Protein 3GQV (pdb70)

Nearest PDB structures (foldseek):
  3gqv-assembly1_A  TM=1.003E+00  e=2.529E-81  Aspergillus terreus
  3b70-assembly1_A  TM=1.002E+00  e=1.131E-78  Aspergillus terreus
  3b6z-assembly1_A  TM=9.898E-01  e=1.774E-73  Aspergillus terreus
  5dp2-assembly1_A  TM=7.620E-01  e=4.522E-22  Lyngbya majuscula
  2vn8-assembly2_B  TM=7.395E-01  e=2.311E-21  Homo sapiens

Sequence (352 aa):
QPFIPPPQQTALTVNDHDEVTVWNAAPCPMLPRDQVYVRVEAVAINPSSDTSATPWAFLGTDYAGTVVAVGSDVTHIQVGDRVYGAQNEMCPRTPDQGAFSQYTVTRGRVWAKIPKGLSFEQAAALPAGISTAGLAMKKLLGLPLPSPSADQPPTHSKPVYVLVYGGSTATATVTMQMLRLSGYIIPIATCSPHNFDLAKSRGAEEEVFDYRAPNLAQTIRTYTKNNNLRYALDCITNVESTTFCFAAIGRAGGHYVSLNPFPETRKMVTTDWTLGPTIFGEGSTWPAPYGRPGSEEERQQFGEDLWRIAGQLVEDGRLVHHPLRVVQGGFDHIKQGMELVRKGELSGEKLVVRLEGP

Organism: Aspergillus terreus (NCBI:txid33178)

Secondary structure (DSSP, 8-state):
------S-EEEEEE-TTS-EEEEEEEPPPP--TTSEEEEEEEEE--GGGG---TTSPP-SEEEEEEEEE-TT--S--TT-EEEEE--TT-TT-TT--SSBSEEE--TT-EEEPPTT--HHHHHTSHHHHHHHHHHHHHHT-PPPPSS-SSPPP-SS--EEEEESTTSHHHHHHHHHHHHTT-EEEEEE-GGGHHHHHHTT-SEEEETTSTTHHHHHHHHTTT---EEEESS-SHHHHHHHHHHS-TT-EEEEESS------S-EEEEE--GGGGGTS-BS-STTT-B---HHHHHHHHHHHHHHHHHHHTTSS-PPPEEEEEE-HHHHHHHHHHHHTT--SS-EEEEEEP--

Structure (mmCIF, N/CA/C/O backbone):
data_3GQV
#
_entry.id   3GQV
#
_cell.length_a   42.542
_cell.length_b   44.495
_cell.length_c   93.001
_cell.angle_alpha   90.00
_cell.angle_beta   101.96
_cell.angle_gamma   90.00
#
_symmetry.space_group_name_H-M   'P 1 21 1'
#
loop_
_entity.id
_entity.type
_entity.pdbx_description
1 polymer 'Enoyl reductase'
2 non-polymer 'NADP NICOTINAMIDE-ADENINE-DINUCLEOTIDE PHOSPHATE'
3 non-polymer GLYCEROL
4 water water
#
loop_
_atom_site.group_PDB
_atom_site.id
_atom_site.type_symbol
_atom_site.label_atom_id
_atom_site.label_alt_id
_atom_site.label_comp_id
_atom_site.label_asym_id
_atom_site.label_entity_id
_atom_site.label_seq_id
_atom_site.pdbx_PDB_ins_code
_atom_site.Cartn_x
_atom_site.Cartn_y
_atom_site.Cartn_z
_atom_site.occupancy
_atom_site.B_iso_or_equiv
_atom_site.auth_seq_id
_atom_site.auth_comp_id
_atom_site.auth_asym_id
_atom_site.auth_atom_id
_atom_site.pdbx_PDB_model_num
ATOM 1 N N . GLN A 1 4 ? 42.754 -40.523 37.710 1.00 38.64 4 GLN A N 1
ATOM 2 C CA . GLN A 1 4 ? 42.152 -40.443 39.082 1.00 38.02 4 GLN A CA 1
ATOM 3 C C . GLN A 1 4 ? 43.175 -40.297 40.234 1.00 36.74 4 GLN A C 1
ATOM 4 O O . GLN A 1 4 ? 42.801 -39.820 41.311 1.00 37.15 4 GLN A O 1
ATOM 10 N N . PRO A 1 5 ? 44.447 -40.739 40.048 1.00 34.88 5 PRO A N 1
ATOM 11 C CA . PRO A 1 5 ? 45.443 -40.346 41.056 1.00 33.54 5 PRO A CA 1
ATOM 12 C C . PRO A 1 5 ? 45.483 -38.828 41.269 1.00 32.34 5 PRO A C 1
ATOM 13 O O . PRO A 1 5 ? 45.361 -38.069 40.315 1.00 32.27 5 PRO A O 1
ATOM 17 N N . PHE A 1 6 ? 45.617 -38.392 42.520 1.00 31.20 6 PHE A N 1
ATOM 18 C CA . PHE A 1 6 ? 45.720 -36.968 42.821 1.00 29.97 6 PHE A CA 1
ATOM 19 C C . PHE A 1 6 ? 47.166 -36.456 42.842 1.00 29.64 6 PHE A C 1
ATOM 20 O O . PHE A 1 6 ? 48.039 -37.056 43.452 1.00 29.87 6 PHE A O 1
ATOM 28 N N . ILE A 1 7 ? 47.399 -35.332 42.175 1.00 29.05 7 ILE A N 1
ATOM 29 C CA . ILE A 1 7 ? 48.701 -34.696 42.132 1.00 29.31 7 ILE A CA 1
ATOM 30 C C . ILE A 1 7 ? 48.498 -33.301 42.699 1.00 29.06 7 ILE A C 1
ATOM 31 O O . ILE A 1 7 ? 47.755 -32.515 42.104 1.00 29.39 7 ILE A O 1
ATOM 36 N N . PRO A 1 8 ? 49.138 -32.990 43.851 1.00 29.41 8 PRO A N 1
ATOM 37 C CA . PRO A 1 8 ? 48.989 -31.659 44.449 1.00 29.50 8 PRO A CA 1
ATOM 38 C C . PRO A 1 8 ? 49.515 -30.579 43.509 1.00 29.99 8 PRO A C 1
ATOM 39 O O . PRO A 1 8 ? 50.433 -30.852 42.702 1.00 30.19 8 PRO A O 1
ATOM 43 N N . PRO A 1 9 ? 48.955 -29.359 43.595 1.00 30.11 9 PRO A N 1
ATOM 44 C CA . PRO A 1 9 ? 49.485 -28.217 42.845 1.00 29.88 9 PRO A CA 1
ATOM 45 C C . PRO A 1 9 ? 50.985 -28.021 43.117 1.00 29.78 9 PRO A C 1
ATOM 46 O O . PRO A 1 9 ? 51.476 -28.404 44.184 1.00 29.79 9 PRO A O 1
ATOM 50 N N . PRO A 1 10 ? 51.725 -27.439 42.154 1.00 29.36 10 PRO A N 1
ATOM 51 C CA . PRO A 1 10 ? 53.174 -27.234 42.322 1.00 29.10 10 PRO A CA 1
ATOM 52 C C . PRO A 1 10 ? 53.575 -26.262 43.432 1.00 28.23 10 PRO A C 1
ATOM 53 O O . PRO A 1 10 ? 54.655 -26.394 44.001 1.00 28.06 10 PRO A O 1
ATOM 57 N N . GLN A 1 11 ? 52.721 -25.280 43.698 1.00 27.76 11 GLN A N 1
ATOM 58 C CA . GLN A 1 11 ? 52.946 -24.309 44.774 1.00 27.69 11 GLN A CA 1
ATOM 59 C C . GLN A 1 11 ? 51.618 -23.666 45.145 1.00 25.64 11 GLN A C 1
ATOM 60 O O . GLN A 1 11 ? 50.603 -23.888 44.479 1.00 25.00 11 GLN A O 1
ATOM 66 N N . GLN A 1 12 ? 51.639 -22.865 46.212 1.00 24.42 12 GLN A N 1
ATOM 67 C CA . GLN A 1 12 ? 50.433 -22.209 46.705 1.00 22.62 12 GLN A CA 1
ATOM 68 C C . GLN A 1 12 ? 50.780 -20.966 47.500 1.00 22.32 12 GLN A C 1
ATOM 69 O O . GLN A 1 12 ? 51.965 -20.674 47.704 1.00 22.61 12 GLN A O 1
ATOM 75 N N . THR A 1 13 ? 49.740 -20.271 47.977 1.00 21.06 13 THR A N 1
ATOM 76 C CA . THR A 1 13 ? 49.927 -19.157 48.905 1.00 20.83 13 THR A CA 1
ATOM 77 C C . THR A 1 13 ? 49.688 -19.687 50.307 1.00 19.97 13 THR A C 1
ATOM 78 O O . THR A 1 13 ? 48.784 -20.497 50.533 1.00 19.06 13 THR A O 1
ATOM 82 N N . ALA A 1 14 ? 50.529 -19.245 51.220 1.00 19.68 14 ALA A N 1
ATOM 83 C CA . ALA A 1 14 ? 50.375 -19.582 52.639 1.00 19.93 14 ALA A CA 1
ATOM 84 C C . ALA A 1 14 ? 50.917 -18.432 53.469 1.00 20.37 14 ALA A C 1
ATOM 85 O O . ALA A 1 14 ? 51.610 -17.553 52.953 1.00 20.64 14 ALA A O 1
ATOM 87 N N . LEU A 1 15 ? 50.551 -18.400 54.748 1.00 20.51 15 LEU A N 1
ATOM 88 C CA . LEU A 1 15 ? 51.063 -17.375 55.655 1.00 21.11 15 LEU A CA 1
ATOM 89 C C . LEU A 1 15 ? 52.132 -18.009 56.533 1.00 22.14 15 LEU A C 1
ATOM 90 O O . LEU A 1 15 ? 51.948 -19.129 57.012 1.00 22.23 15 LEU A O 1
ATOM 95 N N . THR A 1 16 ? 53.252 -17.303 56.723 1.00 22.85 16 THR A N 1
ATOM 96 C CA . THR A 1 16 ? 54.381 -17.826 57.482 1.00 24.34 16 THR A CA 1
ATOM 97 C C . THR A 1 16 ? 55.094 -16.681 58.211 1.00 25.11 16 THR A C 1
ATOM 98 O O . THR A 1 16 ? 54.596 -15.558 58.260 1.00 25.49 16 THR A O 1
ATOM 102 N N . VAL A 1 17 ? 56.245 -16.979 58.794 1.00 26.52 17 VAL A N 1
ATOM 103 C CA . VAL A 1 17 ? 57.133 -15.958 59.316 1.00 28.25 17 VAL A CA 1
ATOM 104 C C . VAL A 1 17 ? 58.452 -16.038 58.537 1.00 29.89 17 VAL A C 1
ATOM 105 O O . VAL A 1 17 ? 58.943 -17.133 58.250 1.00 29.69 17 VAL A O 1
ATOM 109 N N . ASN A 1 18 ? 59.000 -14.888 58.160 1.00 31.77 18 ASN A N 1
ATOM 110 C CA . ASN A 1 18 ? 60.264 -14.891 57.430 1.00 34.03 18 ASN A CA 1
ATOM 111 C C . ASN A 1 18 ? 61.475 -14.985 58.356 1.00 36.04 18 ASN A C 1
ATOM 112 O O . ASN A 1 18 ? 61.363 -15.381 59.523 1.00 35.78 18 ASN A O 1
ATOM 117 N N . ASP A 1 19 ? 62.639 -14.630 57.824 1.00 38.46 19 ASP A N 1
ATOM 118 C CA . ASP A 1 19 ? 63.882 -14.731 58.569 1.00 41.14 19 ASP A CA 1
ATOM 119 C C . ASP A 1 19 ? 64.099 -13.578 59.553 1.00 42.35 19 ASP A C 1
ATOM 120 O O . ASP A 1 19 ? 64.980 -13.652 60.409 1.00 43.12 19 ASP A O 1
ATOM 125 N N . HIS A 1 20 ? 63.289 -12.525 59.437 1.00 43.44 20 HIS A N 1
ATOM 126 C CA . HIS A 1 20 ? 63.420 -11.346 60.303 1.00 44.32 20 HIS A CA 1
ATOM 127 C C . HIS A 1 20 ? 62.159 -11.130 61.139 1.00 44.21 20 HIS A C 1
ATOM 128 O O . HIS A 1 20 ? 61.735 -9.989 61.372 1.00 44.14 20 HIS A O 1
ATOM 135 N N . ASP A 1 21 ? 61.570 -12.249 61.570 1.00 43.73 21 ASP A N 1
ATOM 136 C CA . ASP A 1 21 ? 60.407 -12.285 62.468 1.00 43.00 21 ASP A CA 1
ATOM 137 C C . ASP A 1 21 ? 59.173 -11.490 62.007 1.00 41.50 21 ASP A C 1
ATOM 138 O O . ASP A 1 21 ? 58.432 -10.962 62.839 1.00 42.19 21 ASP A O 1
ATOM 143 N N . GLU A 1 22 ? 58.958 -11.397 60.696 1.00 38.79 22 GLU A N 1
ATOM 144 C CA . GLU A 1 22 ? 57.786 -10.710 60.167 1.00 36.47 22 GLU A CA 1
ATOM 145 C C . GLU A 1 22 ? 56.804 -11.704 59.580 1.00 34.10 22 GLU A C 1
ATOM 146 O O . GLU A 1 22 ? 57.196 -12.618 58.850 1.00 32.64 22 GLU A O 1
ATOM 152 N N . VAL A 1 23 ? 55.524 -11.508 59.890 1.00 31.59 23 VAL A N 1
ATOM 153 C CA . VAL A 1 23 ? 54.454 -12.302 59.291 1.00 29.90 23 VAL A CA 1
ATOM 154 C C . VAL A 1 23 ? 54.351 -11.984 57.801 1.00 28.94 23 VAL A C 1
ATOM 155 O O . VAL A 1 23 ? 54.255 -10.814 57.411 1.00 28.46 23 VAL A O 1
ATOM 159 N N . THR A 1 24 ? 54.374 -13.042 56.994 1.00 27.99 24 THR A N 1
ATOM 160 C CA . THR A 1 24 ? 54.607 -12.949 55.549 1.00 27.93 24 THR A CA 1
ATOM 161 C C . THR A 1 24 ? 53.625 -13.781 54.727 1.00 27.30 24 THR A C 1
ATOM 162 O O . THR A 1 24 ? 53.440 -14.975 54.999 1.00 26.39 24 THR A O 1
ATOM 166 N N . VAL A 1 25 ? 53.014 -13.137 53.724 1.00 26.11 25 VAL A N 1
ATOM 167 C CA . VAL A 1 25 ? 52.275 -13.843 52.684 1.00 26.18 25 VAL A CA 1
ATOM 168 C C . VAL A 1 25 ? 53.305 -14.414 51.695 1.00 25.84 25 VAL A C 1
ATOM 169 O O . VAL A 1 25 ? 54.077 -13.664 51.087 1.00 25.77 25 VAL A O 1
ATOM 173 N N . TRP A 1 26 ? 53.344 -15.738 51.580 1.00 25.69 26 TRP A N 1
ATOM 174 C CA . TRP A 1 26 ? 54.304 -16.418 50.709 1.00 25.64 26 TRP A CA 1
ATOM 175 C C . TRP A 1 26 ? 53.545 -17.029 49.518 1.00 25.61 26 TRP A C 1
ATOM 176 O O . TRP A 1 26 ? 52.704 -17.907 49.685 1.00 24.88 26 TRP A O 1
ATOM 187 N N . ASN A 1 27 ? 53.822 -16.532 48.316 1.00 25.67 27 ASN A N 1
ATOM 188 C CA . ASN A 1 27 ? 53.046 -16.944 47.141 1.00 25.95 27 ASN A CA 1
ATOM 189 C C . ASN A 1 27 ? 53.667 -18.098 46.348 1.00 25.91 27 ASN A C 1
ATOM 190 O O . ASN A 1 27 ? 53.151 -18.499 45.297 1.00 26.67 27 ASN A O 1
ATOM 195 N N . ALA A 1 28 ? 54.776 -18.618 46.853 1.00 25.29 28 ALA A N 1
ATOM 196 C CA . ALA A 1 28 ? 55.442 -19.756 46.237 1.00 25.01 28 ALA A CA 1
ATOM 197 C C . ALA A 1 28 ? 55.703 -20.850 47.276 1.00 24.62 28 ALA A C 1
ATOM 198 O O . ALA A 1 28 ? 56.708 -21.545 47.223 1.00 24.53 28 ALA A O 1
ATOM 200 N N . ALA A 1 29 ? 54.781 -20.974 48.229 1.00 24.12 29 ALA A N 1
ATOM 201 C CA . ALA A 1 29 ? 54.850 -21.993 49.279 1.00 23.95 29 ALA A CA 1
ATOM 202 C C . ALA A 1 29 ? 54.607 -23.408 48.730 1.00 23.88 29 ALA A C 1
ATOM 203 O O . ALA A 1 29 ? 53.914 -23.571 47.720 1.00 22.97 29 ALA A O 1
ATOM 205 N N . PRO A 1 30 ? 55.164 -24.445 49.398 1.00 24.32 30 PRO A N 1
ATOM 206 C CA . PRO A 1 30 ? 54.944 -25.826 48.941 1.00 24.83 30 PRO A CA 1
ATOM 207 C C . PRO A 1 30 ? 53.528 -26.333 49.267 1.00 25.37 30 PRO A C 1
ATOM 208 O O . PRO A 1 30 ? 52.861 -25.777 50.155 1.00 25.39 30 PRO A O 1
ATOM 212 N N . CYS A 1 31 ? 53.074 -27.348 48.536 1.00 25.46 31 CYS A N 1
ATOM 213 C CA . CYS A 1 31 ? 51.837 -28.078 48.879 1.00 25.42 31 CYS A CA 1
ATOM 214 C C . CYS A 1 31 ? 52.200 -29.412 49.535 1.00 25.76 31 CYS A C 1
ATOM 215 O O . CYS A 1 31 ? 53.104 -30.111 49.061 1.00 24.61 31 CYS A O 1
ATOM 218 N N . PRO A 1 32 ? 51.489 -29.783 50.624 1.00 25.37 32 PRO A N 1
ATOM 219 C CA . PRO A 1 32 ? 51.791 -31.038 51.312 1.00 25.94 32 PRO A CA 1
ATOM 220 C C . PRO A 1 32 ? 51.478 -32.266 50.454 1.00 27.09 32 PRO A C 1
ATOM 221 O O . PRO A 1 32 ? 50.648 -32.188 49.552 1.00 26.08 32 PRO A O 1
ATOM 225 N N . MET A 1 33 ? 52.131 -33.392 50.747 1.00 29.05 33 MET A N 1
ATOM 226 C CA . MET A 1 33 ? 51.801 -34.648 50.079 1.00 31.93 33 MET A CA 1
ATOM 227 C C . MET A 1 33 ? 50.583 -35.231 50.792 1.00 31.04 33 MET A C 1
ATOM 228 O O . MET A 1 33 ? 50.309 -34.869 51.935 1.00 30.15 33 MET A O 1
ATOM 233 N N . LEU A 1 34 ? 49.856 -36.115 50.126 1.00 30.64 34 LEU A N 1
ATOM 234 C CA . LEU A 1 34 ? 48.651 -36.694 50.718 1.00 30.96 34 LEU A CA 1
ATOM 235 C C . LEU A 1 34 ? 48.954 -38.016 51.434 1.00 31.55 34 LEU A C 1
ATOM 236 O O . LEU A 1 34 ? 49.350 -38.985 50.785 1.00 31.55 34 LEU A O 1
ATOM 241 N N . PRO A 1 35 ? 48.792 -38.060 52.775 1.00 31.61 35 PRO A N 1
ATOM 242 C CA . PRO A 1 35 ? 48.896 -39.318 53.525 1.00 31.93 35 PRO A CA 1
ATOM 243 C C . PRO A 1 35 ? 47.794 -40.288 53.108 1.00 31.87 35 PRO A C 1
ATOM 244 O O . PRO A 1 35 ? 46.697 -39.853 52.736 1.00 31.50 35 PRO A O 1
ATOM 248 N N . ARG A 1 36 ? 48.088 -41.590 53.167 1.00 32.35 36 ARG A N 1
ATOM 249 C CA . ARG A 1 36 ? 47.124 -42.627 52.771 1.00 32.53 36 ARG A CA 1
ATOM 250 C C . ARG A 1 36 ? 45.896 -42.619 53.674 1.00 31.71 36 ARG A C 1
ATOM 251 O O . ARG A 1 36 ? 44.800 -43.023 53.255 1.00 31.75 36 ARG A O 1
ATOM 259 N N . ASP A 1 37 ? 46.097 -42.160 54.910 1.00 30.52 37 ASP A N 1
ATOM 260 C CA . ASP A 1 37 ? 45.043 -42.159 55.932 1.00 29.76 37 ASP A CA 1
ATOM 261 C C . ASP A 1 37 ? 44.436 -40.764 56.200 1.00 28.67 37 ASP A C 1
ATOM 262 O O . ASP A 1 37 ? 43.782 -40.564 57.230 1.00 27.71 37 ASP A O 1
ATOM 267 N N . GLN A 1 38 ? 44.661 -39.816 55.293 1.00 26.91 38 GLN A N 1
ATOM 268 C CA . GLN A 1 38 ? 44.097 -38.460 55.429 1.00 26.11 38 GLN A CA 1
ATOM 269 C C . GLN A 1 38 ? 43.391 -38.005 54.160 1.00 25.87 38 GLN A C 1
ATOM 270 O O . GLN A 1 38 ? 43.354 -38.734 53.154 1.00 26.56 38 GLN A O 1
ATOM 276 N N . VAL A 1 39 ? 42.798 -36.813 54.197 1.00 24.35 39 VAL A N 1
ATOM 277 C CA . VAL A 1 39 ? 42.167 -36.270 53.001 1.00 23.47 39 VAL A CA 1
ATOM 278 C C . VAL A 1 39 ? 42.775 -34.915 52.674 1.00 22.95 39 VAL A C 1
ATOM 279 O O . VAL A 1 39 ? 43.333 -34.243 53.562 1.00 22.15 39 VAL A O 1
ATOM 283 N N . TYR A 1 40 ? 42.720 -34.544 51.399 1.00 22.11 40 TYR A N 1
ATOM 284 C CA . TYR A 1 40 ? 43.317 -33.288 50.926 1.00 21.85 40 TYR A CA 1
ATOM 285 C C . TYR A 1 40 ? 42.243 -32.221 50.931 1.00 21.63 40 TYR A C 1
ATOM 286 O O . TYR A 1 40 ? 41.143 -32.445 50.421 1.00 22.93 40 TYR A O 1
ATOM 295 N N . VAL A 1 41 ? 42.550 -31.057 51.501 1.00 21.41 41 VAL A N 1
ATOM 296 C CA . VAL A 1 41 ? 41.531 -30.025 51.714 1.00 20.53 41 VAL A CA 1
ATOM 297 C C . VAL A 1 41 ? 41.861 -28.714 51.007 1.00 20.64 41 VAL A C 1
ATOM 298 O O . VAL A 1 41 ? 42.928 -28.133 51.228 1.00 20.56 41 VAL A O 1
ATOM 302 N N . ARG A 1 42 ? 40.943 -28.267 50.150 1.00 21.26 42 ARG A N 1
ATOM 303 C CA . ARG A 1 42 ? 40.937 -26.891 49.658 1.00 21.62 42 ARG A CA 1
ATOM 304 C C . ARG A 1 42 ? 40.281 -26.028 50.743 1.00 21.27 42 ARG A C 1
ATOM 305 O O . ARG A 1 42 ? 39.063 -26.072 50.967 1.00 20.94 42 ARG A O 1
ATOM 313 N N . VAL A 1 43 ? 41.112 -25.246 51.410 1.00 20.38 43 VAL A N 1
ATOM 314 C CA . VAL A 1 43 ? 40.687 -24.462 52.576 1.00 20.79 43 VAL A CA 1
ATOM 315 C C . VAL A 1 43 ? 39.717 -23.370 52.133 1.00 21.18 43 VAL A C 1
ATOM 316 O O . VAL A 1 43 ? 40.012 -22.629 51.183 1.00 22.35 43 VAL A O 1
ATOM 320 N N . GLU A 1 44 ? 38.570 -23.268 52.806 1.00 20.99 44 GLU A N 1
ATOM 321 C CA . GLU A 1 44 ? 37.548 -22.280 52.463 1.00 21.19 44 GLU A CA 1
ATOM 322 C C . GLU A 1 44 ? 37.441 -21.145 53.489 1.00 20.99 44 GLU A C 1
ATOM 323 O O . GLU A 1 44 ? 37.190 -19.995 53.134 1.00 21.37 44 GLU A O 1
ATOM 329 N N . ALA A 1 45 ? 37.666 -21.462 54.765 1.00 19.66 45 ALA A N 1
ATOM 330 C CA . ALA A 1 45 ? 37.662 -20.461 55.804 1.00 18.76 45 ALA A CA 1
ATOM 331 C C . ALA A 1 45 ? 38.674 -20.855 56.889 1.00 18.51 45 ALA A C 1
ATOM 332 O O . ALA A 1 45 ? 38.992 -22.044 57.046 1.00 17.91 45 ALA A O 1
ATOM 334 N N . VAL A 1 46 ? 39.208 -19.842 57.577 1.00 17.77 46 VAL A N 1
ATOM 335 C CA . VAL A 1 46 ? 40.142 -20.039 58.707 1.00 17.40 46 VAL A CA 1
ATOM 336 C C . VAL A 1 46 ? 39.742 -19.126 59.856 1.00 17.16 46 VAL A C 1
ATOM 337 O O . VAL A 1 46 ? 39.102 -18.094 59.645 1.00 17.74 46 VAL A O 1
ATOM 341 N N . ALA A 1 47 ? 40.075 -19.530 61.075 1.00 17.03 47 ALA A N 1
ATOM 342 C CA . ALA A 1 47 ? 39.847 -18.648 62.223 1.00 16.13 47 ALA A CA 1
ATOM 343 C C . ALA A 1 47 ? 41.200 -18.232 62.827 1.00 16.63 47 ALA A C 1
ATOM 344 O O . ALA A 1 47 ? 42.210 -18.950 62.693 1.00 16.23 47 ALA A O 1
ATOM 346 N N . ILE A 1 48 ? 41.233 -17.066 63.478 1.00 16.42 48 ILE A N 1
ATOM 347 C CA . ILE A 1 48 ? 42.459 -16.551 64.066 1.00 17.39 48 ILE A CA 1
ATOM 348 C C . ILE A 1 48 ? 42.484 -16.889 65.575 1.00 18.02 48 ILE A C 1
ATOM 349 O O . ILE A 1 48 ? 41.466 -16.745 66.258 1.00 18.93 48 ILE A O 1
ATOM 354 N N . ASN A 1 49 ? 43.625 -17.368 66.071 1.00 17.13 49 ASN A N 1
ATOM 355 C CA . ASN A 1 49 ? 43.811 -17.658 67.499 1.00 17.82 49 ASN A CA 1
ATOM 356 C C . ASN A 1 49 ? 44.986 -16.880 68.084 1.00 18.89 49 ASN A C 1
ATOM 357 O O . ASN A 1 49 ? 46.007 -16.697 67.408 1.00 18.96 49 ASN A O 1
ATOM 362 N N . PRO A 1 50 ? 44.874 -16.418 69.345 1.00 19.62 50 PRO A N 1
ATOM 363 C CA . PRO A 1 50 ? 46.003 -15.714 69.948 1.00 21.00 50 PRO A CA 1
ATOM 364 C C . PRO A 1 50 ? 47.323 -16.456 69.837 1.00 22.11 50 PRO A C 1
ATOM 365 O O . PRO A 1 50 ? 48.366 -15.816 69.674 1.00 22.64 50 PRO A O 1
ATOM 369 N N . SER A 1 51 ? 47.283 -17.791 69.901 1.00 23.85 51 SER A N 1
ATOM 370 C CA A SER A 1 51 ? 48.505 -18.574 69.811 0.50 24.85 51 SER A CA 1
ATOM 371 C CA B SER A 1 51 ? 48.488 -18.618 69.789 0.50 24.79 51 SER A CA 1
ATOM 372 C C . SER A 1 51 ? 49.175 -18.469 68.428 1.00 25.40 51 SER A C 1
ATOM 373 O O . SER A 1 51 ? 50.383 -18.704 68.307 1.00 26.31 51 SER A O 1
ATOM 378 N N . ASP A 1 52 ? 48.414 -18.073 67.395 1.00 25.59 52 ASP A N 1
ATOM 379 C CA . ASP A 1 52 ? 49.018 -17.784 66.068 1.00 26.26 52 ASP A CA 1
ATOM 380 C C . ASP A 1 52 ? 50.000 -16.598 66.144 1.00 27.61 52 ASP A C 1
ATOM 381 O O . ASP A 1 52 ? 50.987 -16.541 65.385 1.00 27.65 52 ASP A O 1
ATOM 386 N N . THR A 1 53 ? 49.737 -15.679 67.078 1.00 28.45 53 THR A N 1
ATOM 387 C CA . THR A 1 53 ? 50.420 -14.380 67.154 1.00 29.96 53 THR A CA 1
ATOM 388 C C . THR A 1 53 ? 51.637 -14.367 68.100 1.00 31.93 53 THR A C 1
ATOM 389 O O . THR A 1 53 ? 52.385 -13.374 68.159 1.00 32.11 53 THR A O 1
ATOM 393 N N . SER A 1 54 ? 51.830 -15.459 68.841 1.00 33.86 54 SER A N 1
ATOM 394 C CA . SER A 1 54 ? 52.965 -15.590 69.758 1.00 36.42 54 SER A CA 1
ATOM 395 C C . SER A 1 54 ? 54.233 -16.029 69.022 1.00 37.01 54 SER A C 1
ATOM 396 O O . SER A 1 54 ? 54.211 -17.013 68.261 1.00 38.50 54 SER A O 1
ATOM 399 N N . ALA A 1 60 ? 59.430 -19.337 66.704 1.00 39.63 60 ALA A N 1
ATOM 400 C CA . ALA A 1 60 ? 59.193 -19.250 65.270 1.00 38.61 60 ALA A CA 1
ATOM 401 C C . ALA A 1 60 ? 60.086 -20.218 64.488 1.00 38.02 60 ALA A C 1
ATOM 402 O O . ALA A 1 60 ? 61.298 -20.317 64.731 1.00 38.84 60 ALA A O 1
ATOM 404 N N . THR A 1 61 ? 59.467 -20.957 63.577 1.00 36.31 61 THR A N 1
ATOM 405 C CA . THR A 1 61 ? 60.196 -21.705 62.580 1.00 34.63 61 THR A CA 1
ATOM 406 C C . THR A 1 61 ? 59.935 -20.915 61.290 1.00 33.32 61 THR A C 1
ATOM 407 O O . THR A 1 61 ? 58.844 -20.993 60.712 1.00 32.66 61 THR A O 1
ATOM 411 N N . PRO A 1 62 ? 60.914 -20.089 60.870 1.00 32.46 62 PRO A N 1
ATOM 412 C CA . PRO A 1 62 ? 60.719 -19.361 59.610 1.00 31.01 62 PRO A CA 1
ATOM 413 C C . PRO A 1 62 ? 60.363 -20.322 58.493 1.00 29.43 62 PRO A C 1
ATOM 414 O O . PRO A 1 62 ? 60.918 -21.420 58.421 1.00 28.94 62 PRO A O 1
ATOM 418 N N . TRP A 1 63 ? 59.397 -19.914 57.672 1.00 28.26 63 TRP A N 1
ATOM 419 C CA . TRP A 1 63 ? 58.940 -20.646 56.476 1.00 27.55 63 TRP A CA 1
ATOM 420 C C . TRP A 1 63 ? 57.996 -21.810 56.747 1.00 26.26 63 TRP A C 1
ATOM 421 O O . TRP A 1 63 ? 57.444 -22.379 55.802 1.00 27.12 63 TRP A O 1
ATOM 432 N N . ALA A 1 64 ? 57.767 -22.141 58.026 1.00 24.55 64 ALA A N 1
ATOM 433 C CA . ALA A 1 64 ? 56.727 -23.104 58.380 1.00 23.15 64 ALA A CA 1
ATOM 434 C C . ALA A 1 64 ? 55.370 -22.404 58.424 1.00 22.28 64 ALA A C 1
ATOM 435 O O . ALA A 1 64 ? 55.283 -21.224 58.787 1.00 23.43 64 ALA A O 1
ATOM 437 N N . PHE A 1 65 ? 54.313 -23.125 58.051 1.00 21.10 65 PHE A N 1
ATOM 438 C CA . PHE A 1 65 ? 53.003 -22.496 57.887 1.00 20.11 65 PHE A CA 1
ATOM 439 C C . PHE A 1 65 ? 52.389 -22.153 59.247 1.00 19.76 65 PHE A C 1
ATOM 440 O O . PHE A 1 65 ? 52.516 -22.925 60.205 1.00 20.31 65 PHE A O 1
ATOM 448 N N . LEU A 1 66 ? 51.695 -21.019 59.298 1.00 18.90 66 LEU A N 1
ATOM 449 C CA . LEU A 1 66 ? 50.963 -20.588 60.498 1.00 18.39 66 LEU A CA 1
ATOM 450 C C . LEU A 1 66 ? 49.519 -21.110 60.489 1.00 18.07 66 LEU A C 1
ATOM 451 O O . LEU A 1 66 ? 49.028 -21.551 59.449 1.00 17.39 66 LEU A O 1
ATOM 456 N N . GLY A 1 67 ? 48.833 -21.035 61.643 1.00 16.89 67 GLY A N 1
ATOM 457 C CA . GLY A 1 67 ? 47.386 -21.279 61.662 1.00 16.20 67 GLY A CA 1
ATOM 458 C C . GLY A 1 67 ? 46.939 -22.640 62.167 1.00 16.45 67 GLY A C 1
ATOM 459 O O . GLY A 1 67 ? 47.493 -23.691 61.796 1.00 16.88 67 GLY A O 1
ATOM 460 N N . THR A 1 68 ? 45.900 -22.614 62.991 1.00 15.55 68 THR A N 1
ATOM 461 C CA . THR A 1 68 ? 45.335 -23.826 63.597 1.00 16.47 68 THR A CA 1
ATOM 462 C C . THR A 1 68 ? 44.006 -24.222 62.982 1.00 16.22 68 THR A C 1
ATOM 463 O O . THR A 1 68 ? 43.847 -25.352 62.527 1.00 16.11 68 THR A O 1
ATOM 467 N N . ASP A 1 69 ? 43.069 -23.282 62.950 1.00 16.24 69 ASP A N 1
ATOM 468 C CA . ASP A 1 69 ? 41.654 -23.569 62.649 1.00 16.23 69 ASP A CA 1
ATOM 469 C C . ASP A 1 69 ? 41.358 -23.463 61.155 1.00 15.88 69 ASP A C 1
ATOM 470 O O . ASP A 1 69 ? 41.524 -22.383 60.588 1.00 15.62 69 ASP A O 1
ATOM 475 N N . TYR A 1 70 ? 40.898 -24.552 60.533 1.00 16.06 70 TYR A N 1
ATOM 476 C CA . TYR A 1 70 ? 40.539 -24.528 59.093 1.00 16.67 70 TYR A CA 1
ATOM 477 C C . TYR A 1 70 ? 39.200 -25.252 58.863 1.00 17.26 70 TYR A C 1
ATOM 478 O O . TYR A 1 70 ? 38.790 -26.110 59.666 1.00 17.02 70 TYR A O 1
ATOM 487 N N . ALA A 1 71 ? 38.563 -24.948 57.732 1.00 17.33 71 ALA A N 1
ATOM 488 C CA . ALA A 1 71 ? 37.398 -25.669 57.251 1.00 18.36 71 ALA A CA 1
ATOM 489 C C . ALA A 1 71 ? 37.486 -25.599 55.726 1.00 18.56 71 ALA A C 1
ATOM 490 O O . ALA A 1 71 ? 37.899 -24.581 55.153 1.00 17.94 71 ALA A O 1
ATOM 492 N N . GLY A 1 72 ? 37.131 -26.685 55.061 1.00 18.80 72 GLY A N 1
ATOM 493 C CA . GLY A 1 72 ? 37.293 -26.657 53.603 1.00 19.80 72 GLY A CA 1
ATOM 494 C C . GLY A 1 72 ? 36.653 -27.817 52.908 1.00 20.40 72 GLY A C 1
ATOM 495 O O . GLY A 1 72 ? 35.919 -28.582 53.523 1.00 20.93 72 GLY A O 1
ATOM 496 N N . THR A 1 73 ? 36.949 -27.928 51.609 1.00 21.48 73 THR A N 1
ATOM 497 C CA . THR A 1 73 ? 36.310 -28.892 50.733 1.00 22.25 73 THR A CA 1
ATOM 498 C C . THR A 1 73 ? 37.332 -29.961 50.396 1.00 22.66 73 THR A C 1
ATOM 499 O O . THR A 1 73 ? 38.469 -29.645 50.054 1.00 21.54 73 THR A O 1
ATOM 503 N N . VAL A 1 74 ? 36.917 -31.217 50.515 1.00 23.51 74 VAL A N 1
ATOM 504 C CA . VAL A 1 74 ? 37.774 -32.368 50.223 1.00 24.59 74 VAL A CA 1
ATOM 505 C C . VAL A 1 74 ? 37.951 -32.471 48.699 1.00 26.17 74 VAL A C 1
ATOM 506 O O . VAL A 1 74 ? 36.961 -32.568 47.966 1.00 26.08 74 VAL A O 1
ATOM 510 N N . VAL A 1 75 ? 39.204 -32.400 48.254 1.00 26.60 75 VAL A N 1
ATOM 511 C CA . VAL A 1 75 ? 39.539 -32.502 46.823 1.00 28.21 75 VAL A CA 1
ATOM 512 C C . VAL A 1 75 ? 40.197 -33.831 46.453 1.00 28.82 75 VAL A C 1
ATOM 513 O O . VAL A 1 75 ? 40.258 -34.209 45.268 1.00 29.36 75 VAL A O 1
ATOM 517 N N . ALA A 1 76 ? 40.694 -34.533 47.460 1.00 29.35 76 ALA A N 1
ATOM 518 C CA . ALA A 1 76 ? 41.253 -35.862 47.273 1.00 30.21 76 ALA A CA 1
ATOM 519 C C . ALA A 1 76 ? 41.175 -36.650 48.573 1.00 30.47 76 ALA A C 1
ATOM 520 O O . ALA A 1 76 ? 41.112 -36.082 49.675 1.00 29.80 76 ALA A O 1
ATOM 522 N N . VAL A 1 77 ? 41.182 -37.967 48.437 1.00 30.50 77 VAL A N 1
ATOM 523 C CA . VAL A 1 77 ? 41.012 -38.848 49.578 1.00 31.55 77 VAL A CA 1
ATOM 524 C C . VAL A 1 77 ? 42.129 -39.896 49.585 1.00 32.34 77 VAL A C 1
ATOM 525 O O . VAL A 1 77 ? 42.393 -40.533 48.555 1.00 32.15 77 VAL A O 1
ATOM 529 N N . GLY A 1 78 ? 42.797 -40.049 50.725 1.00 33.00 78 GLY A N 1
ATOM 530 C CA . GLY A 1 78 ? 43.809 -41.082 50.914 1.00 34.62 78 GLY A CA 1
ATOM 531 C C . GLY A 1 78 ? 43.246 -42.477 50.672 1.00 35.94 78 GLY A C 1
ATOM 532 O O . GLY A 1 78 ? 42.061 -42.717 50.889 1.00 35.42 78 GLY A O 1
ATOM 533 N N . SER A 1 79 ? 44.102 -43.397 50.221 1.00 37.48 79 SER A N 1
ATOM 534 C CA . SER A 1 79 ? 43.654 -44.735 49.810 1.00 39.13 79 SER A CA 1
ATOM 535 C C . SER A 1 79 ? 43.078 -45.559 50.972 1.00 40.40 79 SER A C 1
ATOM 536 O O . SER A 1 79 ? 42.237 -46.435 50.756 1.00 40.72 79 SER A O 1
ATOM 539 N N . ASP A 1 80 ? 43.519 -45.263 52.196 1.00 41.45 80 ASP A N 1
ATOM 540 C CA . ASP A 1 80 ? 43.057 -45.977 53.387 1.00 42.78 80 ASP A CA 1
ATOM 541 C C . ASP A 1 80 ? 41.860 -45.312 54.101 1.00 43.77 80 ASP A C 1
ATOM 542 O O . ASP A 1 80 ? 41.392 -45.807 55.132 1.00 44.02 80 ASP A O 1
ATOM 547 N N . VAL A 1 81 ? 41.371 -44.199 53.558 1.00 44.59 81 VAL A N 1
ATOM 548 C CA . VAL A 1 81 ? 40.257 -43.472 54.172 1.00 45.31 81 VAL A CA 1
ATOM 549 C C . VAL A 1 81 ? 38.916 -43.992 53.671 1.00 45.96 81 VAL A C 1
ATOM 550 O O . VAL A 1 81 ? 38.669 -44.044 52.467 1.00 45.99 81 VAL A O 1
ATOM 554 N N . THR A 1 82 ? 38.056 -44.378 54.606 1.00 46.92 82 THR A N 1
ATOM 555 C CA . THR A 1 82 ? 36.669 -44.701 54.287 1.00 47.85 82 THR A CA 1
ATOM 556 C C . THR A 1 82 ? 35.742 -43.663 54.933 1.00 48.04 82 THR A C 1
ATOM 557 O O . THR A 1 82 ? 36.148 -42.931 55.851 1.00 48.49 82 THR A O 1
ATOM 561 N N . HIS A 1 83 ? 34.514 -43.589 54.427 1.00 47.84 83 HIS A N 1
ATOM 562 C CA . HIS A 1 83 ? 33.471 -42.681 54.937 1.00 47.77 83 HIS A CA 1
ATOM 563 C C . HIS A 1 83 ? 33.649 -41.214 54.537 1.00 46.58 83 HIS A C 1
ATOM 564 O O . HIS A 1 83 ? 32.889 -40.353 54.995 1.00 46.88 83 HIS A O 1
ATOM 571 N N . ILE A 1 84 ? 34.645 -40.931 53.701 1.00 45.01 84 ILE A N 1
ATOM 572 C CA . ILE A 1 84 ? 34.846 -39.584 53.166 1.00 43.49 84 ILE A CA 1
ATOM 573 C C . ILE A 1 84 ? 34.988 -39.639 51.650 1.00 42.70 84 ILE A C 1
ATOM 574 O O . ILE A 1 84 ? 35.653 -40.523 51.113 1.00 42.60 84 ILE A O 1
ATOM 579 N N . GLN A 1 85 ? 34.352 -38.691 50.975 1.00 41.72 85 GLN A N 1
ATOM 580 C CA . GLN A 1 85 ? 34.428 -38.578 49.522 1.00 40.89 85 GLN A CA 1
ATOM 581 C C . GLN A 1 85 ? 34.749 -37.161 49.076 1.00 39.43 85 GLN A C 1
ATOM 582 O O . GLN A 1 85 ? 34.504 -36.177 49.796 1.00 39.06 85 GLN A O 1
ATOM 588 N N . VAL A 1 86 ? 35.289 -37.070 47.867 1.00 37.24 86 VAL A N 1
ATOM 589 C CA . VAL A 1 86 ? 35.545 -35.808 47.221 1.00 35.23 86 VAL A CA 1
ATOM 590 C C . VAL A 1 86 ? 34.254 -34.981 47.185 1.00 33.88 86 VAL A C 1
ATOM 591 O O . VAL A 1 86 ? 33.194 -35.489 46.821 1.00 33.50 86 VAL A O 1
ATOM 595 N N . GLY A 1 87 ? 34.348 -33.718 47.578 1.00 32.19 87 GLY A N 1
ATOM 596 C CA . GLY A 1 87 ? 33.180 -32.850 47.652 1.00 30.64 87 GLY A CA 1
ATOM 597 C C . GLY A 1 87 ? 32.654 -32.677 49.075 1.00 29.50 87 GLY A C 1
ATOM 598 O O . GLY A 1 87 ? 31.946 -31.705 49.355 1.00 29.47 87 GLY A O 1
ATOM 599 N N . ASP A 1 88 ? 32.964 -33.630 49.954 1.00 27.81 88 ASP A N 1
ATOM 600 C CA . ASP A 1 88 ? 32.625 -33.504 51.380 1.00 27.11 88 ASP A CA 1
ATOM 601 C C . ASP A 1 88 ? 33.275 -32.244 51.960 1.00 25.84 88 ASP A C 1
ATOM 602 O O . ASP A 1 88 ? 34.287 -31.757 51.442 1.00 24.78 88 ASP A O 1
ATOM 607 N N . ARG A 1 89 ? 32.682 -31.722 53.033 1.00 24.33 89 ARG A N 1
ATOM 608 C CA . ARG A 1 89 ? 33.200 -30.552 53.718 1.00 23.55 89 ARG A CA 1
ATOM 609 C C . ARG A 1 89 ? 33.691 -31.035 55.084 1.00 21.98 89 ARG A C 1
ATOM 610 O O . ARG A 1 89 ? 33.005 -31.825 55.761 1.00 21.44 89 ARG A O 1
ATOM 618 N N . VAL A 1 90 ? 34.896 -30.600 55.458 1.00 20.60 90 VAL A N 1
ATOM 619 C CA . VAL A 1 90 ? 35.508 -30.969 56.730 1.00 19.91 90 VAL A CA 1
ATOM 620 C C . VAL A 1 90 ? 36.069 -29.758 57.467 1.00 19.58 90 VAL A C 1
ATOM 621 O O . VAL A 1 90 ? 36.322 -28.693 56.871 1.00 18.11 90 VAL A O 1
ATOM 625 N N . TYR A 1 91 ? 36.250 -29.931 58.784 1.00 18.79 91 TYR A N 1
ATOM 626 C CA . TYR A 1 91 ? 36.851 -28.900 59.614 1.00 17.92 91 TYR A CA 1
ATOM 627 C C . TYR A 1 91 ? 37.746 -29.572 60.640 1.00 17.52 91 TYR A C 1
ATOM 628 O O . TYR A 1 91 ? 37.508 -30.724 60.991 1.00 16.83 91 TYR A O 1
ATOM 637 N N . GLY A 1 92 ? 38.785 -28.870 61.098 1.00 16.95 92 GLY A N 1
ATOM 638 C CA . GLY A 1 92 ? 39.723 -29.489 62.027 1.00 16.94 92 GLY A CA 1
ATOM 639 C C . GLY A 1 92 ? 40.837 -28.571 62.434 1.00 16.43 92 GLY A C 1
ATOM 640 O O . GLY A 1 92 ? 40.864 -27.375 62.052 1.00 15.64 92 GLY A O 1
ATOM 641 N N . ALA A 1 93 ? 41.760 -29.130 63.205 1.00 16.13 93 ALA A N 1
ATOM 642 C CA . ALA A 1 93 ? 42.905 -28.379 63.668 1.00 16.52 93 ALA A CA 1
ATOM 643 C C . ALA A 1 93 ? 44.182 -28.856 62.984 1.00 17.11 93 ALA A C 1
ATOM 644 O O . ALA A 1 93 ? 44.386 -30.063 62.806 1.00 16.92 93 ALA A O 1
ATOM 646 N N . GLN A 1 94 ? 45.040 -27.899 62.642 1.00 17.85 94 GLN A N 1
ATOM 647 C CA . GLN A 1 94 ? 46.418 -28.198 62.274 1.00 19.06 94 GLN A CA 1
ATOM 648 C C . GLN A 1 94 ? 47.395 -27.921 63.422 1.00 20.43 94 GLN A C 1
ATOM 649 O O . GLN A 1 94 ? 47.059 -27.241 64.417 1.00 19.97 94 GLN A O 1
ATOM 655 N N . ASN A 1 95 ? 48.594 -28.473 63.310 1.00 22.08 95 ASN A N 1
ATOM 656 C CA . ASN A 1 95 ? 49.604 -28.244 64.338 1.00 24.29 95 ASN A CA 1
ATOM 657 C C . ASN A 1 95 ? 50.599 -27.210 63.828 1.00 25.79 95 ASN A C 1
ATOM 658 O O . ASN A 1 95 ? 51.607 -27.548 63.202 1.00 25.87 95 ASN A O 1
ATOM 663 N N . GLU A 1 96 ? 50.308 -25.943 64.094 1.00 27.74 96 GLU A N 1
ATOM 664 C CA . GLU A 1 96 ? 51.017 -24.856 63.435 1.00 30.25 96 GLU A CA 1
ATOM 665 C C . GLU A 1 96 ? 52.481 -24.753 63.837 1.00 32.02 96 GLU A C 1
ATOM 666 O O . GLU A 1 96 ? 52.860 -25.074 64.975 1.00 31.48 96 GLU A O 1
ATOM 672 N N . MET A 1 97 ? 53.292 -24.317 62.869 1.00 34.70 97 MET A N 1
ATOM 673 C CA . MET A 1 97 ? 54.710 -24.048 63.070 1.00 37.04 97 MET A CA 1
ATOM 674 C C . MET A 1 97 ? 55.491 -25.258 63.565 1.00 37.76 97 MET A C 1
ATOM 675 O O . MET A 1 97 ? 56.377 -25.136 64.412 1.00 38.69 97 MET A O 1
ATOM 680 N N . CYS A 1 98 ? 55.161 -26.429 63.033 1.00 38.35 98 CYS A N 1
ATOM 681 C CA . CYS A 1 98 ? 55.819 -27.664 63.463 1.00 38.43 98 CYS A CA 1
ATOM 682 C C . CYS A 1 98 ? 56.991 -27.923 62.524 1.00 37.74 98 CYS A C 1
ATOM 683 O O . CYS A 1 98 ? 56.788 -28.101 61.323 1.00 37.54 98 CYS A O 1
ATOM 686 N N . PRO A 1 99 ? 58.230 -27.908 63.062 1.00 37.56 99 PRO A N 1
ATOM 687 C CA . PRO A 1 99 ? 59.417 -28.058 62.208 1.00 36.95 99 PRO A CA 1
ATOM 688 C C . PRO A 1 99 ? 59.435 -29.329 61.362 1.00 36.24 99 PRO A C 1
ATOM 689 O O . PRO A 1 99 ? 59.952 -29.298 60.246 1.00 36.23 99 PRO A O 1
ATOM 693 N N . ARG A 1 100 ? 58.874 -30.428 61.866 1.00 34.97 100 ARG A N 1
ATOM 694 C CA . ARG A 1 100 ? 58.839 -31.677 61.096 1.00 34.50 100 ARG A CA 1
ATOM 695 C C . ARG A 1 100 ? 57.825 -31.652 59.942 1.00 31.74 100 ARG A C 1
ATOM 696 O O . ARG A 1 100 ? 57.933 -32.440 58.996 1.00 31.41 100 ARG A O 1
ATOM 704 N N . THR A 1 101 ? 56.845 -30.747 60.018 1.00 29.15 101 THR A N 1
ATOM 705 C CA . THR A 1 101 ? 55.766 -30.681 59.012 1.00 26.42 101 THR A CA 1
ATOM 706 C C . THR A 1 101 ? 55.477 -29.221 58.603 1.00 25.35 101 THR A C 1
ATOM 707 O O . THR A 1 101 ? 54.362 -28.733 58.784 1.00 23.54 101 THR A O 1
ATOM 711 N N . PRO A 1 102 ? 56.477 -28.526 58.027 1.00 24.27 102 PRO A N 1
ATOM 712 C CA . PRO A 1 102 ? 56.358 -27.073 57.801 1.00 23.29 102 PRO A CA 1
ATOM 713 C C . PRO A 1 102 ? 55.377 -26.706 56.679 1.00 22.21 102 PRO A C 1
ATOM 714 O O . PRO A 1 102 ? 55.002 -25.534 56.545 1.00 21.28 102 PRO A O 1
ATOM 718 N N . ASP A 1 103 ? 54.987 -27.709 55.891 1.00 21.50 103 ASP A N 1
ATOM 719 C CA . ASP A 1 103 ? 53.995 -27.585 54.813 1.00 20.62 103 ASP A CA 1
ATOM 720 C C . ASP A 1 103 ? 52.559 -27.886 55.273 1.00 20.29 103 ASP A C 1
ATOM 721 O O . ASP A 1 103 ? 51.627 -27.969 54.457 1.00 18.77 103 ASP A O 1
ATOM 726 N N . GLN A 1 104 ? 52.382 -28.015 56.595 1.00 19.81 104 GLN A N 1
ATOM 727 C CA . GLN A 1 104 ? 51.043 -28.201 57.174 1.00 19.88 104 GLN A CA 1
ATOM 728 C C . GLN A 1 104 ? 50.694 -27.036 58.125 1.00 18.72 104 GLN A C 1
ATOM 729 O O . GLN A 1 104 ? 51.336 -26.829 59.147 1.00 19.15 104 GLN A O 1
ATOM 735 N N . GLY A 1 105 ? 49.671 -26.287 57.768 1.00 18.05 105 GLY A N 1
ATOM 736 C CA . GLY A 1 105 ? 49.119 -25.261 58.650 1.00 17.30 105 GLY A CA 1
ATOM 737 C C . GLY A 1 105 ? 47.777 -24.845 58.077 1.00 17.14 105 GLY A C 1
ATOM 738 O O . GLY A 1 105 ? 47.538 -25.036 56.888 1.00 17.29 105 GLY A O 1
ATOM 739 N N . ALA A 1 106 ? 46.916 -24.263 58.916 1.00 16.27 106 ALA A N 1
ATOM 740 C CA . ALA A 1 106 ? 45.597 -23.859 58.472 1.00 16.13 106 ALA A CA 1
ATOM 741 C C . ALA A 1 106 ? 45.648 -22.684 57.489 1.00 15.91 106 ALA A C 1
ATOM 742 O O . ALA A 1 106 ? 44.754 -22.572 56.650 1.00 16.17 106 ALA A O 1
ATOM 744 N N . PHE A 1 107 ? 46.665 -21.825 57.619 1.00 16.08 107 PHE A N 1
ATOM 745 C CA . PHE A 1 107 ? 46.756 -20.595 56.798 1.00 16.99 107 PHE A CA 1
ATOM 746 C C . PHE A 1 107 ? 47.493 -20.895 55.483 1.00 17.33 107 PHE A C 1
ATOM 747 O O . PHE A 1 107 ? 48.597 -20.386 55.214 1.00 17.73 107 PHE A O 1
ATOM 755 N N . SER A 1 108 ? 46.867 -21.764 54.709 1.00 17.81 108 SER A N 1
ATOM 756 C CA . SER A 1 108 ? 47.322 -22.170 5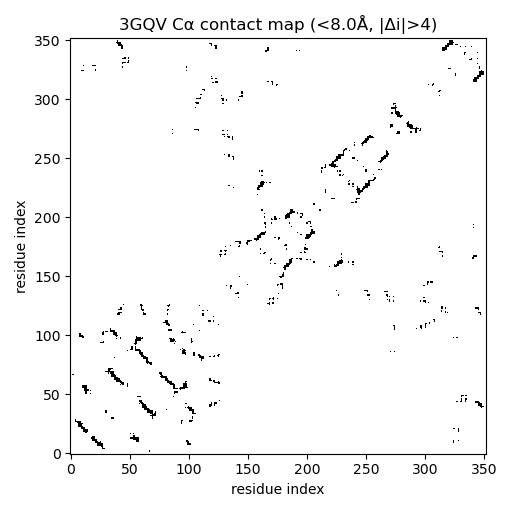3.377 1.00 18.07 108 SER A CA 1
ATOM 757 C C . SER A 1 108 ? 46.102 -22.430 52.492 1.00 19.03 108 SER A C 1
ATOM 758 O O . SER A 1 108 ? 44.994 -22.659 52.990 1.00 19.06 108 SER A O 1
ATOM 761 N N . GLN A 1 109 ? 46.300 -22.399 51.170 1.00 20.06 109 GLN A N 1
ATOM 762 C CA . GLN A 1 109 ? 45.217 -22.703 50.231 1.00 20.19 109 GLN A CA 1
ATOM 763 C C . GLN A 1 109 ? 44.867 -24.193 50.240 1.00 20.11 109 GLN A C 1
ATOM 764 O O . GLN A 1 109 ? 43.712 -24.560 50.064 1.00 21.08 109 GLN A O 1
ATOM 770 N N . TYR A 1 110 ? 45.872 -25.031 50.489 1.00 20.54 110 TYR A N 1
ATOM 771 C CA . TYR A 1 110 ? 45.726 -26.486 50.529 1.00 20.83 110 TYR A CA 1
ATOM 772 C C . TYR A 1 110 ? 46.443 -27.066 51.740 1.00 20.60 110 TYR A C 1
ATOM 773 O O . TYR A 1 110 ? 47.645 -26.813 51.956 1.00 20.42 110 TYR A O 1
ATOM 782 N N . THR A 1 111 ? 45.706 -27.863 52.512 1.00 20.43 111 THR A N 1
ATOM 783 C CA . THR A 1 111 ? 46.279 -28.557 53.634 1.00 19.47 111 THR A CA 1
ATOM 784 C C . THR A 1 111 ? 45.785 -30.001 53.601 1.00 20.13 111 THR A C 1
ATOM 785 O O . THR A 1 111 ? 45.023 -30.396 52.692 1.00 19.88 111 THR A O 1
ATOM 789 N N . VAL A 1 112 ? 46.239 -30.782 54.577 1.00 20.32 112 VAL A N 1
ATOM 790 C CA . VAL A 1 112 ? 45.754 -32.126 54.782 1.00 20.72 112 VAL A CA 1
ATOM 791 C C . VAL A 1 112 ? 45.192 -32.235 56.201 1.00 20.39 112 VAL A C 1
ATOM 792 O O . VAL A 1 112 ? 45.635 -31.537 57.123 1.00 20.60 112 VAL A O 1
ATOM 796 N N . THR A 1 113 ? 44.218 -33.115 56.372 1.00 19.75 113 THR A N 1
ATOM 797 C CA . THR A 1 113 ? 43.696 -33.397 57.714 1.00 19.88 113 THR A CA 1
ATOM 798 C C . THR A 1 113 ? 44.802 -34.024 58.549 1.00 20.48 113 THR A C 1
ATOM 799 O O . THR A 1 113 ? 45.723 -34.651 58.002 1.00 20.63 113 THR A O 1
ATOM 803 N N . ARG A 1 114 ? 44.746 -33.843 59.861 1.00 20.93 114 ARG A N 1
ATOM 804 C CA . ARG A 1 114 ? 45.829 -34.301 60.712 1.00 21.57 114 ARG A CA 1
ATOM 805 C C . ARG A 1 114 ? 45.299 -35.194 61.820 1.00 22.11 114 ARG A C 1
ATOM 806 O O . ARG A 1 114 ? 44.347 -34.834 62.502 1.00 22.10 114 ARG A O 1
ATOM 814 N N . GLY A 1 115 ? 45.921 -36.362 61.986 1.00 21.98 115 GLY A N 1
ATOM 815 C CA . GLY A 1 115 ? 45.429 -37.363 62.964 1.00 22.47 115 GLY A CA 1
ATOM 816 C C . GLY A 1 115 ? 43.971 -37.713 62.711 1.00 21.86 115 GLY A C 1
ATOM 817 O O . GLY A 1 115 ? 43.560 -37.974 61.572 1.00 22.79 115 GLY A O 1
ATOM 818 N N . ARG A 1 116 ? 43.181 -37.708 63.782 1.00 21.85 116 ARG A N 1
ATOM 819 C CA . ARG A 1 116 ? 41.722 -37.727 63.663 1.00 20.42 116 ARG A CA 1
ATOM 820 C C . ARG A 1 116 ? 41.143 -36.509 64.385 1.00 19.92 116 ARG A C 1
ATOM 821 O O . ARG A 1 116 ? 40.059 -36.553 64.978 1.00 19.52 116 ARG A O 1
ATOM 829 N N . VAL A 1 117 ? 41.875 -35.403 64.286 1.00 18.83 117 VAL A N 1
ATOM 830 C CA . VAL A 1 117 ? 41.503 -34.135 64.931 1.00 18.10 117 VAL A CA 1
ATOM 831 C C . VAL A 1 117 ? 40.791 -33.299 63.856 1.00 18.26 117 VAL A C 1
ATOM 832 O O . VAL A 1 117 ? 41.250 -32.226 63.408 1.00 17.27 117 VAL A O 1
ATOM 836 N N . TRP A 1 118 ? 39.665 -33.853 63.429 1.00 18.40 118 TRP A N 1
ATOM 837 C CA . TRP A 1 118 ? 38.817 -33.276 62.385 1.00 19.41 118 TRP A CA 1
ATOM 838 C C . TRP A 1 118 ? 37.501 -34.055 62.287 1.00 19.65 118 TRP A C 1
ATOM 839 O O . TRP A 1 118 ? 37.399 -35.180 62.794 1.00 19.85 118 TRP A O 1
ATOM 850 N N . ALA A 1 119 ? 36.523 -33.459 61.593 1.00 19.69 119 ALA A N 1
ATOM 851 C CA . ALA A 1 119 ? 35.200 -34.057 61.364 1.00 20.64 119 ALA A CA 1
ATOM 852 C C . ALA A 1 119 ? 34.563 -33.469 60.111 1.00 20.88 119 ALA A C 1
ATOM 853 O O . ALA A 1 119 ? 35.042 -32.463 59.571 1.00 19.60 119 ALA A O 1
ATOM 855 N N . LYS A 1 120 ? 33.485 -34.104 59.659 1.00 21.77 120 LYS A N 1
ATOM 856 C CA . LYS A 1 120 ? 32.719 -33.590 58.541 1.00 23.55 120 LYS A CA 1
ATOM 857 C C . LYS A 1 120 ? 31.890 -32.436 59.079 1.00 22.74 120 LYS A C 1
ATOM 858 O O . LYS A 1 120 ? 31.366 -32.522 60.197 1.00 22.75 120 LYS A O 1
ATOM 864 N N . ILE A 1 121 ? 31.787 -31.360 58.310 1.00 22.65 121 ILE A N 1
ATOM 865 C CA . ILE A 1 121 ? 30.915 -30.243 58.691 1.00 22.68 121 ILE A CA 1
ATOM 866 C C . ILE A 1 121 ? 29.453 -30.707 58.592 1.00 23.88 121 ILE A C 1
ATOM 867 O O . ILE A 1 121 ? 29.055 -31.274 57.567 1.00 24.06 121 ILE A O 1
ATOM 872 N N . PRO A 1 122 ? 28.640 -30.473 59.648 1.00 24.52 122 PRO A N 1
ATOM 873 C CA . PRO A 1 122 ? 27.194 -30.770 59.571 1.00 25.18 122 PRO A CA 1
ATOM 874 C C . PRO A 1 122 ? 26.497 -29.975 58.468 1.00 25.85 122 PRO A C 1
ATOM 875 O O . PRO A 1 122 ? 26.856 -28.820 58.229 1.00 24.69 122 PRO A O 1
ATOM 879 N N . LYS A 1 123 ? 25.510 -30.592 57.812 1.00 27.27 123 LYS A N 1
ATOM 880 C CA . LYS A 1 123 ? 24.754 -29.921 56.752 1.00 29.23 123 LYS A CA 1
ATOM 881 C C . LYS A 1 123 ? 24.377 -28.474 57.125 1.00 29.72 123 LYS A C 1
ATOM 882 O O . LYS A 1 123 ? 24.504 -27.569 56.302 1.00 30.30 123 LYS A O 1
ATOM 888 N N . GLY A 1 124 ? 23.953 -28.267 58.375 1.00 30.07 124 GLY A N 1
ATOM 889 C CA . GLY A 1 124 ? 23.478 -26.965 58.860 1.00 30.40 124 GLY A CA 1
ATOM 890 C C . GLY A 1 124 ? 24.502 -25.895 59.211 1.00 30.19 124 GLY A C 1
ATOM 891 O O . GLY A 1 124 ? 24.114 -24.761 59.539 1.00 31.04 124 GLY A O 1
ATOM 892 N N . LEU A 1 125 ? 25.795 -26.223 59.152 1.00 29.42 125 LEU A N 1
ATOM 893 C CA . LEU A 1 125 ? 26.857 -25.238 59.426 1.00 28.79 125 LEU A CA 1
ATOM 894 C C . LEU A 1 125 ? 27.537 -24.774 58.144 1.00 28.30 125 LEU A C 1
ATOM 895 O O . LEU A 1 125 ? 27.725 -25.563 57.224 1.00 28.97 125 LEU A O 1
ATOM 900 N N . SER A 1 126 ? 27.911 -23.501 58.113 1.00 27.32 126 SER A N 1
ATOM 901 C CA . SER A 1 126 ? 28.744 -22.925 57.068 1.00 26.94 126 SER A CA 1
ATOM 902 C C . SER A 1 126 ? 30.241 -23.176 57.336 1.00 26.23 126 SER A C 1
ATOM 903 O O . SER A 1 126 ? 30.624 -23.557 58.447 1.00 25.16 126 SER A O 1
ATOM 906 N N . PHE A 1 127 ? 31.075 -22.947 56.322 1.00 24.94 127 PHE A N 1
ATOM 907 C CA . PHE A 1 127 ? 32.526 -23.006 56.482 1.00 24.11 127 PHE A CA 1
ATOM 908 C C . PHE A 1 127 ? 33.005 -22.081 57.606 1.00 23.51 127 PHE A C 1
ATOM 909 O O . PHE A 1 127 ? 33.886 -22.453 58.398 1.00 21.72 127 PHE A O 1
ATOM 917 N N . GLU A 1 128 ? 32.441 -20.870 57.643 1.00 22.83 128 GLU A N 1
ATOM 918 C CA . GLU A 1 128 ? 32.814 -19.859 58.629 1.00 23.44 128 GLU A CA 1
ATOM 919 C C . GLU A 1 128 ? 32.491 -20.297 60.056 1.00 23.15 128 GLU A C 1
ATOM 920 O O . GLU A 1 128 ? 33.333 -20.161 60.948 1.00 22.55 128 GLU A O 1
ATOM 926 N N . GLN A 1 129 ? 31.288 -20.830 60.261 1.00 22.12 129 GLN A N 1
ATOM 927 C CA . GLN A 1 129 ? 30.915 -21.367 61.572 1.00 21.92 129 GLN A CA 1
ATOM 928 C C . GLN A 1 129 ? 31.793 -22.541 61.998 1.00 20.62 129 GLN A C 1
ATOM 929 O O . GLN A 1 129 ? 32.189 -22.645 63.159 1.00 21.43 129 GLN A O 1
ATOM 935 N N . ALA A 1 130 ? 32.064 -23.448 61.066 1.00 19.54 130 ALA A N 1
ATOM 936 C CA . ALA A 1 130 ? 32.891 -24.617 61.377 1.00 17.85 130 ALA A CA 1
ATOM 937 C C . ALA A 1 130 ? 34.362 -24.261 61.668 1.00 17.98 130 ALA A C 1
ATOM 938 O O . ALA A 1 130 ? 34.942 -24.821 62.608 1.00 16.71 130 ALA A O 1
ATOM 940 N N . ALA A 1 131 ? 34.943 -23.330 60.896 1.00 16.59 131 ALA A N 1
ATOM 941 C CA . ALA A 1 131 ? 36.351 -22.892 61.118 1.00 16.46 131 ALA A CA 1
ATOM 942 C C . ALA A 1 131 ? 36.536 -22.294 62.520 1.00 16.35 131 ALA A C 1
ATOM 943 O O . ALA A 1 131 ? 37.634 -22.305 63.073 1.00 15.77 131 ALA A O 1
ATOM 945 N N . ALA A 1 132 ? 35.460 -21.736 63.067 1.00 15.60 132 ALA A N 1
ATOM 946 C CA . ALA A 1 132 ? 35.539 -21.108 64.397 1.00 15.23 132 ALA A CA 1
ATOM 947 C C . ALA A 1 132 ? 35.757 -22.096 65.540 1.00 15.16 132 ALA A C 1
ATOM 948 O O . ALA A 1 132 ? 36.096 -21.676 66.644 1.00 16.44 132 ALA A O 1
ATOM 950 N N . LEU A 1 133 ? 35.592 -23.393 65.276 1.00 14.81 133 LEU A N 1
ATOM 951 C CA . LEU A 1 133 ? 35.467 -24.407 66.360 1.00 14.89 133 LEU A CA 1
ATOM 952 C C . LEU A 1 133 ? 36.726 -25.194 66.798 1.00 15.09 133 LEU A C 1
ATOM 953 O O . LEU A 1 133 ? 36.857 -25.519 67.991 1.00 14.92 133 LEU A O 1
ATOM 958 N N . PRO A 1 134 ? 37.592 -25.601 65.844 1.00 14.90 134 PRO A N 1
ATOM 959 C CA . PRO A 1 134 ? 38.589 -26.626 66.221 1.00 14.99 134 PRO A CA 1
ATOM 960 C C . PRO A 1 134 ? 39.480 -26.359 67.463 1.00 15.04 134 PRO A C 1
ATOM 961 O O . PRO A 1 134 ? 39.576 -27.234 68.335 1.00 15.17 134 PRO A O 1
ATOM 965 N N . ALA A 1 135 ? 40.144 -25.204 67.550 1.00 14.54 135 ALA A N 1
ATOM 966 C CA . ALA A 1 135 ? 40.992 -24.935 68.739 1.00 14.92 135 ALA A CA 1
ATOM 967 C C . ALA A 1 135 ? 40.134 -24.933 70.019 1.00 15.08 135 ALA A C 1
ATOM 968 O O . ALA A 1 135 ? 40.580 -25.402 71.064 1.00 14.97 135 ALA A O 1
ATOM 970 N N . GLY A 1 136 ? 38.917 -24.388 69.925 1.00 14.93 136 GLY A N 1
ATOM 971 C CA . GLY A 1 136 ? 38.002 -24.344 71.068 1.00 14.03 136 GLY A CA 1
ATOM 972 C C . GLY A 1 136 ? 37.654 -25.754 71.541 1.00 14.10 136 GLY A C 1
ATOM 973 O O . GLY A 1 136 ? 37.769 -26.060 72.718 1.00 14.39 136 GLY A O 1
ATOM 974 N N . ILE A 1 137 ? 37.282 -26.632 70.618 1.00 13.99 137 ILE A N 1
ATOM 975 C CA . ILE A 1 137 ? 36.895 -28.000 70.988 1.00 14.29 137 ILE A CA 1
ATOM 976 C C . ILE A 1 137 ? 38.097 -28.693 71.613 1.00 14.40 137 ILE A C 1
ATOM 977 O O . ILE A 1 137 ? 38.003 -29.275 72.695 1.00 14.63 137 ILE A O 1
ATOM 982 N N . SER A 1 138 ? 39.228 -28.603 70.921 1.00 14.59 138 SER A N 1
ATOM 983 C CA . SER A 1 138 ? 40.488 -29.221 71.353 1.00 13.87 138 SER A CA 1
ATOM 984 C C . SER A 1 138 ? 40.932 -28.774 72.750 1.00 13.91 138 SER A C 1
ATOM 985 O O . SER A 1 138 ? 41.220 -29.613 73.628 1.00 13.85 138 SER A O 1
ATOM 988 N N . THR A 1 139 ? 40.974 -27.460 72.951 1.00 14.01 139 THR A N 1
ATOM 989 C CA . THR A 1 139 ? 41.396 -26.873 74.228 1.00 14.14 139 THR A CA 1
ATOM 990 C C . THR A 1 139 ? 40.423 -27.211 75.371 1.00 14.17 139 THR A C 1
ATOM 991 O O . THR A 1 139 ? 40.855 -27.576 76.477 1.00 13.52 139 THR A O 1
ATOM 995 N N . ALA A 1 140 ? 39.124 -27.126 75.089 1.00 14.42 140 ALA A N 1
ATOM 996 C CA . ALA A 1 140 ? 38.092 -27.482 76.059 1.00 14.91 140 ALA A CA 1
ATOM 997 C C . ALA A 1 140 ? 38.289 -28.921 76.543 1.00 14.92 140 ALA A C 1
ATOM 998 O O . ALA A 1 140 ? 38.307 -29.189 77.756 1.00 14.53 140 ALA A O 1
ATOM 1000 N N . GLY A 1 141 ? 38.524 -29.841 75.608 1.00 15.33 141 GLY A N 1
ATOM 1001 C CA . GLY A 1 141 ? 38.806 -31.228 75.990 1.00 15.19 141 GLY A CA 1
ATOM 1002 C C . GLY A 1 141 ? 40.058 -31.402 76.824 1.00 15.00 141 GLY A C 1
ATOM 1003 O O . GLY A 1 141 ? 40.017 -32.114 77.833 1.00 14.19 141 GLY A O 1
ATOM 1004 N N . LEU A 1 142 ? 41.171 -30.772 76.421 1.00 14.05 142 LEU A N 1
ATOM 1005 C CA . LEU A 1 142 ? 42.416 -30.917 77.181 1.00 14.33 142 LEU A CA 1
ATOM 1006 C C . LEU A 1 142 ? 42.228 -30.331 78.574 1.00 14.22 142 LEU A C 1
ATOM 1007 O O . LEU A 1 142 ? 42.675 -30.926 79.550 1.00 14.35 142 LEU A O 1
ATOM 1012 N N . ALA A 1 143 ? 41.521 -29.206 78.669 1.00 14.45 143 ALA A N 1
ATOM 1013 C CA . ALA A 1 143 ? 41.322 -28.578 79.998 1.00 14.75 143 ALA A CA 1
ATOM 1014 C C . ALA A 1 143 ? 40.495 -29.504 80.927 1.00 15.18 143 ALA A C 1
ATOM 1015 O O . ALA A 1 143 ? 40.848 -29.682 82.102 1.00 14.68 143 ALA A O 1
ATOM 1017 N N . MET A 1 144 ? 39.409 -30.072 80.395 1.00 15.39 144 MET A N 1
ATOM 1018 C CA . MET A 1 144 ? 38.575 -31.002 81.180 1.00 16.27 144 MET A CA 1
ATOM 1019 C C . MET A 1 144 ? 39.370 -32.236 81.617 1.00 15.61 144 MET A C 1
ATOM 1020 O O . MET A 1 144 ? 39.213 -32.697 82.777 1.00 16.08 144 MET A O 1
ATOM 1025 N N . LYS A 1 145 ? 40.226 -32.755 80.722 1.00 15.13 145 LYS A N 1
ATOM 1026 C CA A LYS A 1 145 ? 41.072 -33.894 81.069 0.50 15.92 145 LYS A CA 1
ATOM 1027 C CA B LYS A 1 145 ? 41.103 -33.877 81.041 0.50 15.70 145 LYS A CA 1
ATOM 1028 C C . LYS A 1 145 ? 42.013 -33.524 82.214 1.00 15.03 145 LYS A C 1
ATOM 1029 O O . LYS A 1 145 ? 42.125 -34.272 83.183 1.00 15.08 145 LYS A O 1
ATOM 1040 N N . LEU A 1 146 ? 42.672 -32.372 82.116 1.00 14.31 146 LEU A N 1
ATOM 1041 C CA . LEU A 1 146 ? 43.611 -31.977 83.146 1.00 14.30 146 LEU A CA 1
ATOM 1042 C C . LEU A 1 146 ? 42.905 -31.707 84.487 1.00 14.99 146 LEU A C 1
ATOM 1043 O O . LEU A 1 146 ? 43.467 -31.987 85.554 1.00 15.38 146 LEU A O 1
ATOM 1048 N N . LEU A 1 147 ? 41.687 -31.175 84.435 1.00 15.06 147 LEU A N 1
ATOM 1049 C CA . LEU A 1 147 ? 40.919 -30.926 85.664 1.00 15.58 147 LEU A CA 1
ATOM 1050 C C . LEU A 1 147 ? 40.427 -32.214 86.328 1.00 16.58 147 LEU A C 1
ATOM 1051 O O . LEU A 1 147 ? 40.045 -32.196 87.505 1.00 17.82 147 LEU A O 1
ATOM 1056 N N . GLY A 1 148 ? 40.418 -33.309 85.574 1.00 16.62 148 GLY A N 1
ATOM 1057 C CA . GLY A 1 148 ? 39.903 -34.610 86.057 1.00 17.97 148 GLY A CA 1
ATOM 1058 C C . GLY A 1 148 ? 38.393 -34.720 85.931 1.00 19.12 148 GLY A C 1
ATOM 1059 O O . GLY A 1 148 ? 37.722 -35.311 86.801 1.00 20.08 148 GLY A O 1
ATOM 1060 N N . LEU A 1 149 ? 37.865 -34.159 84.849 1.00 18.97 149 LEU A N 1
ATOM 1061 C CA . LEU A 1 149 ? 36.431 -34.152 84.556 1.00 19.94 149 LEU A CA 1
ATOM 1062 C C . LEU A 1 149 ? 36.090 -34.994 83.308 1.00 20.73 149 LEU A C 1
ATOM 1063 O O . LEU A 1 149 ? 36.723 -34.845 82.249 1.00 21.18 149 LEU A O 1
ATOM 1068 N N . PRO A 1 150 ? 35.072 -35.876 83.418 1.00 21.05 150 PRO A N 1
ATOM 1069 C CA . PRO A 1 150 ? 34.740 -36.730 82.273 1.00 20.96 150 PRO A CA 1
ATOM 1070 C C . PRO A 1 150 ? 34.189 -35.919 81.106 1.00 20.15 150 PRO A C 1
ATOM 1071 O O . PRO A 1 150 ? 33.508 -34.916 81.321 1.00 19.40 150 PRO A O 1
ATOM 1075 N N . LEU A 1 151 ? 34.482 -36.355 79.879 1.00 19.68 151 LEU A N 1
ATOM 1076 C CA . LEU A 1 151 ? 33.924 -35.708 78.700 1.00 20.08 151 LEU A CA 1
ATOM 1077 C C . LEU A 1 151 ? 32.445 -36.068 78.664 1.00 20.34 151 LEU A C 1
ATOM 1078 O O . LEU A 1 151 ? 32.060 -37.099 79.252 1.00 20.23 151 LEU A O 1
ATOM 1083 N N . PRO A 1 152 ? 31.608 -35.211 78.039 1.00 20.91 152 PRO A N 1
ATOM 1084 C CA . PRO A 1 152 ? 30.173 -35.476 77.868 1.00 21.77 152 PRO A CA 1
ATOM 1085 C C . PRO A 1 152 ? 29.934 -36.756 77.110 1.00 23.24 152 PRO A C 1
ATOM 1086 O O . PRO A 1 152 ? 30.772 -37.161 76.281 1.00 23.22 152 PRO A O 1
ATOM 1090 N N . SER A 1 153 ? 28.782 -37.366 77.375 1.00 24.89 153 SER A N 1
ATOM 1091 C CA . SER A 1 153 ? 28.302 -38.460 76.571 1.00 27.13 153 SER A CA 1
ATOM 1092 C C . SER A 1 153 ? 27.485 -37.906 75.401 1.00 28.08 153 SER A C 1
ATOM 1093 O O . SER A 1 153 ? 26.515 -37.160 75.605 1.00 29.06 153 SER A O 1
ATOM 1096 N N . PRO A 1 154 ? 27.852 -38.272 74.173 1.00 28.41 154 PRO A N 1
ATOM 1097 C CA . PRO A 1 154 ? 27.069 -37.812 73.029 1.00 29.51 154 PRO A CA 1
ATOM 1098 C C . PRO A 1 154 ? 25.713 -38.517 72.912 1.00 29.60 154 PRO A C 1
ATOM 1099 O O . PRO A 1 154 ? 24.856 -38.076 72.148 1.00 30.68 154 PRO A O 1
ATOM 1103 N N . SER A 1 155 ? 25.537 -39.591 73.672 1.00 29.27 155 SER A N 1
ATOM 1104 C CA . SER A 1 155 ? 24.367 -40.449 73.562 1.00 30.10 155 SER A CA 1
ATOM 1105 C C . SER A 1 155 ? 23.379 -40.288 74.726 1.00 29.63 155 SER A C 1
ATOM 1106 O O . SER A 1 155 ? 22.245 -40.779 74.651 1.00 29.74 155 SER A O 1
ATOM 1109 N N . ALA A 1 156 ? 23.805 -39.604 75.790 1.00 29.23 156 ALA A N 1
ATOM 1110 C CA . ALA A 1 156 ? 22.957 -39.363 76.974 1.00 28.61 156 ALA A CA 1
ATOM 1111 C C . ALA A 1 156 ? 21.803 -38.407 76.693 1.00 28.51 156 ALA A C 1
ATOM 1112 O O . ALA A 1 156 ? 21.883 -37.579 75.779 1.00 28.42 156 ALA A O 1
ATOM 1114 N N . ASP A 1 157 ? 20.733 -38.513 77.487 1.00 27.80 157 ASP A N 1
ATOM 1115 C CA . ASP A 1 157 ? 19.538 -37.685 77.284 1.00 27.68 157 ASP A CA 1
ATOM 1116 C C . ASP A 1 157 ? 19.500 -36.479 78.199 1.00 27.00 157 ASP A C 1
ATOM 1117 O O . ASP A 1 157 ? 18.709 -35.562 77.994 1.00 26.45 157 ASP A O 1
ATOM 1122 N N . GLN A 1 158 ? 20.330 -36.507 79.237 1.00 26.24 158 GLN A N 1
ATOM 1123 C CA . GLN A 1 158 ? 20.535 -35.348 80.134 1.00 26.23 158 GLN A CA 1
ATOM 1124 C C . GLN A 1 158 ? 21.901 -35.497 80.821 1.00 25.74 158 GLN A C 1
ATOM 1125 O O . GLN A 1 158 ? 22.478 -36.582 80.767 1.00 25.12 158 GLN A O 1
ATOM 1131 N N . PRO A 1 159 ? 22.437 -34.410 81.445 1.00 25.76 159 PRO A N 1
ATOM 1132 C CA . PRO A 1 159 ? 23.718 -34.499 82.164 1.00 25.69 159 PRO A CA 1
ATOM 1133 C C . PRO A 1 159 ? 23.643 -35.382 83.404 1.00 25.88 159 PRO A C 1
ATOM 1134 O O . PRO A 1 159 ? 22.549 -35.582 83.936 1.00 26.07 159 PRO A O 1
ATOM 1138 N N . PRO A 1 160 ? 24.789 -35.932 83.854 1.00 25.64 160 PRO A N 1
ATOM 1139 C CA . PRO A 1 160 ? 24.852 -36.574 85.169 1.00 25.86 160 PRO A CA 1
ATOM 1140 C C . PRO A 1 160 ? 24.271 -35.684 86.258 1.00 26.15 160 PRO A C 1
ATOM 1141 O O . PRO A 1 160 ? 24.385 -34.461 86.192 1.00 25.66 160 PRO A O 1
ATOM 1145 N N . THR A 1 161 ? 23.631 -36.302 87.249 1.00 25.87 161 THR A N 1
ATOM 1146 C CA . THR A 1 161 ? 22.972 -35.582 88.331 1.00 26.80 161 THR A CA 1
ATOM 1147 C C . THR A 1 161 ? 23.911 -35.354 89.509 1.00 27.42 161 THR A C 1
ATOM 1148 O O . THR A 1 161 ? 24.671 -36.257 89.863 1.00 27.33 161 THR A O 1
ATOM 1152 N N . HIS A 1 162 ? 23.867 -34.151 90.095 1.00 28.34 162 HIS A N 1
ATOM 1153 C CA . HIS A 1 162 ? 24.573 -33.848 91.360 1.00 29.27 162 HIS A CA 1
ATOM 1154 C C . HIS A 1 162 ? 23.688 -33.026 92.299 1.00 29.76 162 HIS A C 1
ATOM 1155 O O . HIS A 1 162 ? 23.585 -31.796 92.138 1.00 30.09 162 HIS A O 1
ATOM 1162 N N . SER A 1 163 ? 23.079 -33.671 93.302 1.00 29.86 163 SER A N 1
ATOM 1163 C CA . SER A 1 163 ? 22.159 -32.932 94.186 1.00 29.64 163 SER A CA 1
ATOM 1164 C C . SER A 1 163 ? 22.826 -31.768 94.900 1.00 29.88 163 SER A C 1
ATOM 1165 O O . SER A 1 163 ? 22.163 -30.798 95.287 1.00 31.37 163 SER A O 1
ATOM 1168 N N . LYS A 1 164 ? 24.132 -31.892 95.103 1.00 29.02 164 LYS A N 1
ATOM 1169 C CA . LYS A 1 164 ? 24.957 -30.834 95.641 1.00 29.32 164 LYS A CA 1
ATOM 1170 C C . LYS A 1 164 ? 25.803 -30.370 94.455 1.00 28.26 164 LYS A C 1
ATOM 1171 O O . LYS A 1 164 ? 26.624 -31.152 93.957 1.00 28.04 164 LYS A O 1
ATOM 1177 N N . PRO A 1 165 ? 25.582 -29.122 93.986 1.00 27.00 165 PRO A N 1
ATOM 1178 C CA . PRO A 1 165 ? 26.196 -28.640 92.728 1.00 25.34 165 PRO A CA 1
ATOM 1179 C C . PRO A 1 165 ? 27.717 -28.727 92.785 1.00 23.53 165 PRO A C 1
ATOM 1180 O O . PRO A 1 165 ? 28.298 -28.453 93.836 1.00 23.08 165 PRO A O 1
ATOM 1184 N N . VAL A 1 166 ? 28.353 -29.105 91.665 1.00 20.96 166 VAL A N 1
ATOM 1185 C CA . VAL A 1 166 ? 29.811 -29.122 91.586 1.00 18.99 166 VAL A CA 1
ATOM 1186 C C . VAL A 1 166 ? 30.213 -27.951 90.717 1.00 17.97 166 VAL A C 1
ATOM 1187 O O . VAL A 1 166 ? 29.989 -27.954 89.508 1.00 17.45 166 VAL A O 1
ATOM 1191 N N . TYR A 1 167 ? 30.755 -26.921 91.355 1.00 16.76 167 TYR A N 1
ATOM 1192 C CA . TYR A 1 167 ? 31.087 -25.678 90.629 1.00 16.30 167 TYR A CA 1
ATOM 1193 C C . TYR A 1 167 ? 32.455 -25.744 89.983 1.00 15.55 167 TYR A C 1
ATOM 1194 O O . TYR A 1 167 ? 33.351 -26.367 90.506 1.00 15.07 167 TYR A O 1
ATOM 1203 N N . VAL A 1 168 ? 32.592 -25.044 88.857 1.00 14.77 168 VAL A N 1
ATOM 1204 C CA . VAL A 1 168 ? 33.889 -24.863 88.192 1.00 14.27 168 VAL A CA 1
ATOM 1205 C C . VAL A 1 168 ? 34.018 -23.382 87.874 1.00 14.49 168 VAL A C 1
ATOM 1206 O O . VAL A 1 168 ? 33.154 -22.827 87.171 1.00 15.47 168 VAL A O 1
ATOM 1210 N N . LEU A 1 169 ? 35.035 -22.719 88.432 1.00 13.47 169 LEU A N 1
ATOM 1211 C CA . LEU A 1 169 ? 35.272 -21.299 88.126 1.00 13.29 169 LEU A CA 1
ATOM 1212 C C . LEU A 1 169 ? 35.924 -21.204 86.747 1.00 13.56 169 LEU A C 1
ATOM 1213 O O . LEU A 1 169 ? 36.877 -21.934 86.467 1.00 13.19 169 LEU A O 1
ATOM 1218 N N . VAL A 1 170 ? 35.402 -20.325 85.889 1.00 13.52 170 VAL A N 1
ATOM 1219 C CA . VAL A 1 170 ? 36.019 -20.118 84.579 1.00 13.74 170 VAL A CA 1
ATOM 1220 C C . VAL A 1 170 ? 36.408 -18.632 84.551 1.00 13.43 170 VAL A C 1
ATOM 1221 O O . VAL A 1 170 ? 35.556 -17.739 84.406 1.00 13.46 170 VAL A O 1
ATOM 1225 N N . TYR A 1 171 ? 37.701 -18.370 84.700 1.00 12.99 171 TYR A N 1
ATOM 1226 C CA . TYR A 1 171 ? 38.186 -16.993 84.718 1.00 13.44 171 TYR A CA 1
ATOM 1227 C C . TYR A 1 171 ? 38.423 -16.607 83.260 1.00 13.27 171 TYR A C 1
ATOM 1228 O O . TYR A 1 171 ? 39.270 -17.207 82.578 1.00 13.97 171 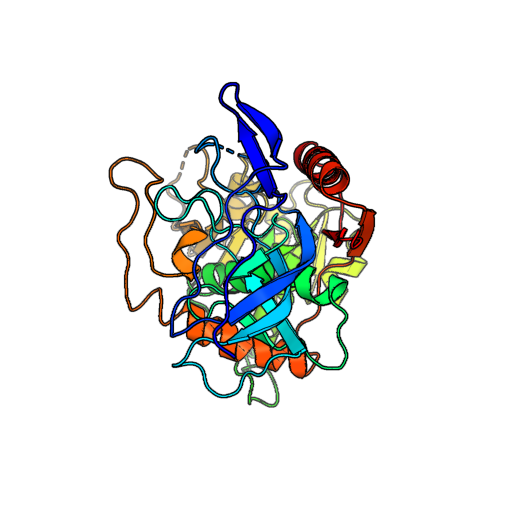TYR A O 1
ATOM 1237 N N . GLY A 1 172 ? 37.651 -15.646 82.771 1.00 13.48 172 GLY A N 1
ATOM 1238 C CA . GLY A 1 172 ? 37.716 -15.278 81.337 1.00 12.94 172 GLY A CA 1
ATOM 1239 C C . GLY A 1 172 ? 36.590 -15.971 80.588 1.00 14.33 172 GLY A C 1
ATOM 1240 O O . GLY A 1 172 ? 36.838 -16.655 79.584 1.00 13.75 172 GLY A O 1
ATOM 1241 N N . GLY A 1 173 ? 35.351 -15.731 81.038 1.00 14.11 173 GLY A N 1
ATOM 1242 C CA . GLY A 1 173 ? 34.174 -16.451 80.558 1.00 15.20 173 GLY A CA 1
ATOM 1243 C C . GLY A 1 173 ? 33.710 -16.033 79.174 1.00 15.34 173 GLY A C 1
ATOM 1244 O O . GLY A 1 173 ? 32.833 -16.664 78.623 1.00 16.41 173 GLY A O 1
ATOM 1245 N N . SER A 1 174 ? 34.269 -14.948 78.636 1.00 15.25 174 SER A N 1
ATOM 1246 C CA . SER A 1 174 ? 33.934 -14.515 77.276 1.00 15.26 174 SER A CA 1
ATOM 1247 C C . SER A 1 174 ? 35.009 -14.922 76.242 1.00 15.19 174 SER A C 1
ATOM 1248 O O . SER A 1 174 ? 34.892 -14.584 75.068 1.00 14.71 174 SER A O 1
ATOM 1251 N N . THR A 1 175 ? 36.074 -15.575 76.698 1.00 14.28 175 THR A N 1
ATOM 1252 C CA . THR A 1 175 ? 37.069 -16.106 75.764 1.00 14.76 175 THR A CA 1
ATOM 1253 C C . THR A 1 175 ? 36.442 -17.117 74.814 1.00 14.27 175 THR A C 1
ATOM 1254 O O . THR A 1 175 ? 35.509 -17.845 75.186 1.00 13.73 175 THR A O 1
ATOM 1258 N N . ALA A 1 176 ? 36.997 -17.202 73.602 1.00 13.91 176 ALA A N 1
ATOM 1259 C CA . ALA A 1 176 ? 36.610 -18.280 72.666 1.00 13.57 176 ALA A CA 1
ATOM 1260 C C . ALA A 1 176 ? 36.687 -19.689 73.327 1.00 13.50 176 ALA A C 1
ATOM 1261 O O . ALA A 1 176 ? 35.755 -20.505 73.189 1.00 14.90 176 ALA A O 1
ATOM 1263 N N . THR A 1 177 ? 37.769 -19.964 74.053 1.00 13.40 177 THR A N 1
ATOM 1264 C CA . THR A 1 177 ? 37.896 -21.250 74.757 1.00 12.29 177 THR A CA 1
ATOM 1265 C C . THR A 1 177 ? 36.766 -21.415 75.788 1.00 12.45 177 THR A C 1
ATOM 1266 O O . THR A 1 177 ? 36.132 -22.476 75.833 1.00 13.27 177 THR A O 1
ATOM 1270 N N . ALA A 1 178 ? 36.499 -20.391 76.608 1.00 12.03 178 ALA A N 1
ATOM 1271 C CA . ALA A 1 178 ? 35.500 -20.554 77.692 1.00 13.04 178 ALA A CA 1
ATOM 1272 C C . ALA A 1 178 ? 34.100 -20.837 77.172 1.00 13.15 178 ALA A C 1
ATOM 1273 O O . ALA A 1 178 ? 33.361 -21.611 77.771 1.00 14.12 178 ALA A O 1
ATOM 1275 N N . THR A 1 179 ? 33.709 -20.211 76.061 1.00 12.94 179 THR A N 1
ATOM 1276 C CA . THR A 1 179 ? 32.332 -20.380 75.615 1.00 13.95 179 THR A CA 1
ATOM 1277 C C . THR A 1 179 ? 32.078 -21.827 75.158 1.00 14.05 179 THR A C 1
ATOM 1278 O O . THR A 1 179 ? 30.987 -22.366 75.391 1.00 14.40 179 THR A O 1
ATOM 1282 N N . VAL A 1 180 ? 33.081 -22.467 74.551 1.00 14.34 180 VAL A N 1
ATOM 1283 C CA . VAL A 1 180 ? 32.971 -23.891 74.167 1.00 14.34 180 VAL A CA 1
ATOM 1284 C C . VAL A 1 180 ? 33.100 -24.792 75.410 1.00 15.07 180 VAL A C 1
ATOM 1285 O O . VAL A 1 180 ? 32.295 -25.714 75.622 1.00 14.68 180 VAL A O 1
ATOM 1289 N N . THR A 1 181 ? 34.089 -24.498 76.250 1.00 14.73 181 THR A N 1
ATOM 1290 C CA . THR A 1 181 ? 34.300 -25.279 77.465 1.00 14.73 181 THR A CA 1
ATOM 1291 C C . THR A 1 181 ? 33.065 -25.257 78.392 1.00 15.01 181 THR A C 1
ATOM 1292 O O . THR A 1 181 ? 32.702 -26.294 78.967 1.00 14.53 181 THR A O 1
ATOM 1296 N N . MET A 1 182 ? 32.438 -24.087 78.577 1.00 14.32 182 MET A N 1
ATOM 1297 C CA . MET A 1 182 ? 31.322 -24.018 79.529 1.00 14.99 182 MET A CA 1
ATOM 1298 C C . MET A 1 182 ? 30.120 -24.866 79.057 1.00 15.07 182 MET A C 1
ATOM 1299 O O . MET A 1 182 ? 29.408 -25.462 79.871 1.00 15.21 182 MET A O 1
ATOM 1304 N N . GLN A 1 183 ? 29.922 -24.961 77.741 1.00 14.96 183 GLN A N 1
ATOM 1305 C CA . GLN A 1 183 ? 28.877 -25.851 77.202 1.00 15.86 183 GLN A CA 1
ATOM 1306 C C . GLN A 1 183 ? 29.191 -27.311 77.520 1.00 16.66 183 GLN A C 1
ATOM 1307 O O . GLN A 1 183 ? 28.306 -28.079 77.931 1.00 16.66 183 GLN A O 1
ATOM 1313 N N . MET A 1 184 ? 30.455 -27.696 77.344 1.00 16.28 184 MET A N 1
ATOM 1314 C CA . MET A 1 184 ? 30.885 -29.057 77.632 1.00 18.79 184 MET A CA 1
ATOM 1315 C C . MET A 1 184 ? 30.793 -29.374 79.124 1.00 16.35 184 MET A C 1
ATOM 1316 O O . MET A 1 184 ? 30.355 -30.478 79.513 1.00 16.68 184 MET A O 1
ATOM 1321 N N . LEU A 1 185 ? 31.200 -28.414 79.959 1.00 15.24 185 LEU A N 1
ATOM 1322 C CA . LEU A 1 185 ? 31.074 -28.593 81.420 1.00 14.80 185 LEU A CA 1
ATOM 1323 C C . LEU A 1 185 ? 29.622 -28.863 81.810 1.00 14.77 185 LEU A C 1
ATOM 1324 O O . LEU A 1 185 ? 29.342 -29.766 82.610 1.00 15.94 185 LEU A O 1
ATOM 1329 N N . ARG A 1 186 ? 28.708 -28.088 81.255 1.00 15.50 186 ARG A N 1
ATOM 1330 C CA . ARG A 1 186 ? 27.269 -28.314 81.475 1.00 16.49 186 ARG A CA 1
ATOM 1331 C C . ARG A 1 186 ? 26.812 -29.695 81.041 1.00 16.81 186 ARG A C 1
ATOM 1332 O O . ARG A 1 186 ? 26.090 -30.374 81.791 1.00 17.36 186 ARG A O 1
ATOM 1340 N N . LEU A 1 187 ? 27.250 -30.132 79.856 1.00 17.20 187 LEU A N 1
ATOM 1341 C CA . LEU A 1 187 ? 26.836 -31.439 79.352 1.00 17.22 187 LEU A CA 1
ATOM 1342 C C . LEU A 1 187 ? 27.294 -32.543 80.291 1.00 17.76 187 LEU A C 1
ATOM 1343 O O . LEU A 1 187 ? 26.623 -33.568 80.398 1.00 18.85 187 LEU A O 1
ATOM 1348 N N . SER A 1 188 ? 28.430 -32.335 80.962 1.00 17.16 188 SER A N 1
ATOM 1349 C CA . SER A 1 188 ? 29.034 -33.338 81.873 1.00 18.26 188 SER A CA 1
ATOM 1350 C C . SER A 1 188 ? 28.519 -33.249 83.318 1.00 18.49 188 SER A C 1
ATOM 1351 O O . SER A 1 188 ? 28.950 -34.011 84.197 1.00 19.10 188 SER A O 1
ATOM 1354 N N . GLY A 1 189 ? 27.601 -32.316 83.552 1.00 18.63 189 GLY A N 1
ATOM 1355 C CA . GLY A 1 189 ? 26.968 -32.153 84.861 1.00 18.90 189 GLY A CA 1
ATOM 1356 C C . GLY A 1 189 ? 27.593 -31.181 85.843 1.00 19.58 189 GLY A C 1
ATOM 1357 O O . GLY A 1 189 ? 27.279 -31.245 87.045 1.00 20.50 189 GLY A O 1
ATOM 1358 N N . TYR A 1 190 ? 28.472 -30.288 85.357 1.00 18.12 190 TYR A N 1
ATOM 1359 C CA . TYR A 1 190 ? 29.127 -29.304 86.212 1.00 18.73 190 TYR A CA 1
ATOM 1360 C C . TYR A 1 190 ? 28.453 -27.947 86.050 1.00 18.71 190 TYR A C 1
ATOM 1361 O O . TYR A 1 190 ? 27.750 -27.699 85.063 1.00 19.45 190 TYR A O 1
ATOM 1370 N N . ILE A 1 191 ? 28.658 -27.078 87.026 1.00 17.42 191 ILE A N 1
ATOM 1371 C CA A ILE A 1 191 ? 28.039 -25.763 87.004 0.50 17.44 191 ILE A CA 1
ATOM 1372 C CA B ILE A 1 191 ? 28.035 -25.764 87.029 0.50 17.02 191 ILE A CA 1
ATOM 1373 C C . ILE A 1 191 ? 29.126 -24.689 86.926 1.00 16.86 191 ILE A C 1
ATOM 1374 O O . ILE A 1 191 ? 29.792 -24.394 87.915 1.00 16.46 191 ILE A O 1
ATOM 1383 N N . PRO A 1 192 ? 29.334 -24.125 85.720 1.00 16.57 192 PRO A N 1
ATOM 1384 C CA . PRO A 1 192 ? 30.356 -23.082 85.561 1.00 16.33 192 PRO A CA 1
ATOM 1385 C C . PRO A 1 192 ? 29.899 -21.753 86.141 1.00 16.54 192 PRO A C 1
ATOM 1386 O O . PRO A 1 192 ? 28.724 -21.383 85.976 1.00 17.81 192 PRO A O 1
ATOM 1390 N N . ILE A 1 193 ? 30.812 -21.075 86.833 1.00 16.18 193 ILE A N 1
ATOM 1391 C CA . ILE A 1 193 ? 30.651 -19.686 87.291 1.00 17.33 193 ILE A CA 1
ATOM 1392 C C . ILE A 1 193 ? 31.744 -18.875 86.582 1.00 16.71 193 ILE A C 1
ATOM 1393 O O . ILE A 1 193 ? 32.920 -19.264 86.601 1.00 17.20 193 ILE A O 1
ATOM 1398 N N . ALA A 1 194 ? 31.384 -17.772 85.948 1.00 15.42 194 ALA A N 1
ATOM 1399 C CA . ALA A 1 194 ? 32.344 -17.096 85.061 1.00 14.92 194 ALA A CA 1
ATOM 1400 C C . ALA A 1 194 ? 32.689 -15.681 85.475 1.00 14.25 194 ALA A C 1
ATOM 1401 O O . ALA A 1 194 ? 31.881 -15.027 86.120 1.00 13.98 194 ALA A O 1
ATOM 1403 N N . THR A 1 195 ? 33.880 -15.201 85.085 1.00 14.22 195 THR A N 1
ATOM 1404 C CA . THR A 1 195 ? 34.229 -13.792 85.258 1.00 14.00 195 THR A CA 1
ATOM 1405 C C . THR A 1 195 ? 34.569 -13.235 83.877 1.00 14.43 195 THR A C 1
ATOM 1406 O O . THR A 1 195 ? 35.280 -13.890 83.079 1.00 14.51 195 THR A O 1
ATOM 1410 N N . CYS A 1 196 ? 34.038 -12.055 83.572 1.00 14.02 196 CYS A N 1
ATOM 1411 C CA . CYS A 1 196 ? 34.361 -11.388 82.301 1.00 14.43 196 CYS A CA 1
ATOM 1412 C C . CYS A 1 196 ? 33.870 -9.950 82.394 1.00 15.41 196 CYS A C 1
ATOM 1413 O O . CYS A 1 196 ? 33.520 -9.504 83.490 1.00 15.47 196 CYS A O 1
ATOM 1416 N N . SER A 1 197 ? 33.899 -9.203 81.285 1.00 15.10 197 SER A N 1
ATOM 1417 C CA . SER A 1 197 ? 33.394 -7.827 81.339 1.00 16.98 197 SER A CA 1
ATOM 1418 C C . SER A 1 197 ? 31.878 -7.808 81.211 1.00 17.24 197 SER A C 1
ATOM 1419 O O . SER A 1 197 ? 31.293 -8.681 80.562 1.00 16.86 197 SER A O 1
ATOM 1422 N N . PRO A 1 198 ? 31.220 -6.853 81.888 1.00 17.95 198 PRO A N 1
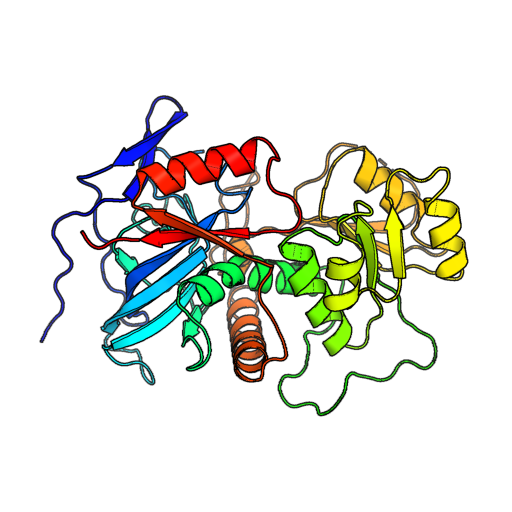ATOM 1423 C CA . PRO A 1 198 ? 29.766 -6.713 81.838 1.00 18.74 198 PRO A CA 1
ATOM 1424 C C . PRO A 1 198 ? 29.104 -6.833 80.474 1.00 19.43 198 PRO A C 1
ATOM 1425 O O . PRO A 1 198 ? 28.039 -7.453 80.380 1.00 19.87 198 PRO A O 1
ATOM 1429 N N . HIS A 1 199 ? 29.706 -6.279 79.421 1.00 20.20 199 HIS A N 1
ATOM 1430 C CA . HIS A 1 199 ? 29.041 -6.346 78.124 1.00 20.26 199 HIS A CA 1
ATOM 1431 C C . HIS A 1 199 ? 28.936 -7.771 77.558 1.00 19.78 199 HIS A C 1
ATOM 1432 O O . HIS A 1 199 ? 28.085 -8.039 76.719 1.00 19.43 199 HIS A O 1
ATOM 1439 N N . ASN A 1 200 ? 29.781 -8.675 78.055 1.00 18.62 200 ASN A N 1
ATOM 1440 C CA . ASN A 1 200 ? 29.724 -10.084 77.676 1.00 17.67 200 ASN A CA 1
ATOM 1441 C C . ASN A 1 200 ? 28.954 -10.999 78.666 1.00 17.26 200 ASN A C 1
ATOM 1442 O O . ASN A 1 200 ? 28.968 -12.220 78.530 1.00 16.71 200 ASN A O 1
ATOM 1447 N N . PHE A 1 201 ? 28.259 -10.418 79.643 1.00 17.39 201 PHE A N 1
ATOM 1448 C CA . PHE A 1 201 ? 27.477 -11.229 80.583 1.00 17.96 201 PHE A CA 1
ATOM 1449 C C . PHE A 1 201 ? 26.432 -12.129 79.893 1.00 18.36 201 PHE A C 1
ATOM 1450 O O . PHE A 1 201 ? 26.300 -13.323 80.216 1.00 18.22 201 PHE A O 1
ATOM 1458 N N . ASP A 1 202 ? 25.698 -11.570 78.928 1.00 19.26 202 ASP A N 1
ATOM 1459 C CA . ASP A 1 202 ? 24.635 -12.322 78.253 1.00 18.88 202 ASP A CA 1
ATOM 1460 C C . ASP A 1 202 ? 25.252 -13.483 77.478 1.00 18.71 202 ASP A C 1
ATOM 1461 O O . ASP A 1 202 ? 24.744 -14.609 77.546 1.00 18.80 202 ASP A O 1
ATOM 1466 N N . LEU A 1 203 ? 26.379 -13.214 76.817 1.00 17.93 203 LEU A N 1
ATOM 1467 C CA . LEU A 1 203 ? 27.116 -14.267 76.087 1.00 18.04 203 LEU A CA 1
ATOM 1468 C C . LEU A 1 203 ? 27.495 -15.411 77.015 1.00 17.42 203 LEU A C 1
ATOM 1469 O O . LEU A 1 203 ? 27.186 -16.577 76.735 1.00 16.70 203 LEU A O 1
ATOM 1474 N N . ALA A 1 204 ? 28.144 -15.069 78.133 1.00 17.01 204 ALA A N 1
ATOM 1475 C CA . ALA A 1 204 ? 28.596 -16.089 79.073 1.00 16.79 204 ALA A CA 1
ATOM 1476 C C . ALA A 1 204 ? 27.438 -16.978 79.574 1.00 17.17 204 ALA A C 1
ATOM 1477 O O . ALA A 1 204 ? 27.546 -18.207 79.580 1.00 16.89 204 ALA A O 1
ATOM 1479 N N . LYS A 1 205 ? 26.343 -16.345 79.999 1.00 18.07 205 LYS A N 1
ATOM 1480 C CA . LYS A 1 205 ? 25.168 -17.072 80.457 1.00 20.14 205 LYS A CA 1
ATOM 1481 C C . LYS A 1 205 ? 24.559 -17.946 79.347 1.00 19.21 205 LYS A C 1
ATOM 1482 O O . LYS A 1 205 ? 24.124 -19.078 79.611 1.00 19.43 205 LYS A O 1
ATOM 1488 N N . SER A 1 206 ? 24.549 -17.448 78.112 1.00 19.62 206 SER A N 1
ATOM 1489 C CA . SER A 1 206 ? 23.997 -18.214 76.994 1.00 19.57 206 SER A CA 1
ATOM 1490 C C . SER A 1 206 ? 24.800 -19.486 76.725 1.00 19.74 206 SER A C 1
ATOM 1491 O O . SER A 1 206 ? 24.281 -20.445 76.165 1.00 20.56 206 SER A O 1
ATOM 1494 N N . ARG A 1 207 ? 26.053 -19.484 77.153 1.00 19.07 207 ARG A N 1
ATOM 1495 C CA . ARG A 1 207 ? 26.996 -20.574 76.878 1.00 19.03 207 ARG A CA 1
ATOM 1496 C C . ARG A 1 207 ? 27.218 -21.484 78.083 1.00 19.31 207 ARG A C 1
ATOM 1497 O O . ARG A 1 207 ? 28.085 -22.367 78.048 1.00 19.74 207 ARG A O 1
ATOM 1505 N N . GLY A 1 208 ? 26.436 -21.267 79.146 1.00 18.59 208 GLY A N 1
ATOM 1506 C CA . GLY A 1 208 ? 26.371 -22.212 80.263 1.00 18.47 208 GLY A CA 1
ATOM 1507 C C . GLY A 1 208 ? 26.716 -21.715 81.660 1.00 18.26 208 GLY A C 1
ATOM 1508 O O . GLY A 1 208 ? 26.568 -22.466 82.630 1.00 17.82 208 GLY A O 1
ATOM 1509 N N . ALA A 1 209 ? 27.171 -20.459 81.772 1.00 18.10 209 ALA A N 1
ATOM 1510 C CA . ALA A 1 209 ? 27.543 -19.886 83.097 1.00 17.09 209 ALA A CA 1
ATOM 1511 C C . ALA A 1 209 ? 26.275 -19.737 83.940 1.00 17.61 209 ALA A C 1
ATOM 1512 O O . ALA A 1 209 ? 25.327 -19.090 83.479 1.00 16.23 209 ALA A O 1
ATOM 1514 N N . GLU A 1 210 ? 26.258 -20.319 85.146 1.00 17.45 210 GLU A N 1
ATOM 1515 C CA A GLU A 1 210 ? 25.117 -20.177 86.070 0.50 18.17 210 GLU A CA 1
ATOM 1516 C CA B GLU A 1 210 ? 25.101 -20.167 86.062 0.50 18.09 210 GLU A CA 1
ATOM 1517 C C . GLU A 1 210 ? 24.994 -18.724 86.546 1.00 18.41 210 GLU A C 1
ATOM 1518 O O . GLU A 1 210 ? 23.880 -18.135 86.596 1.00 19.29 210 GLU A O 1
ATOM 1529 N N . GLU A 1 211 ? 26.135 -18.153 86.910 1.00 18.05 211 GLU A N 1
ATOM 1530 C CA . GLU A 1 211 ? 26.258 -16.741 87.234 1.00 18.99 211 GLU A CA 1
ATOM 1531 C C . GLU A 1 211 ? 27.550 -16.211 86.636 1.00 18.28 211 GLU A C 1
ATOM 1532 O O . GLU A 1 211 ? 28.485 -16.971 86.318 1.00 17.83 211 GLU A O 1
ATOM 1538 N N . VAL A 1 212 ? 27.572 -14.906 86.413 1.00 17.40 212 VAL A N 1
ATOM 1539 C CA . VAL A 1 212 ? 28.747 -14.262 85.858 1.00 16.94 212 VAL A CA 1
ATOM 1540 C C . VAL A 1 212 ? 29.035 -12.976 86.625 1.00 17.44 212 VAL A C 1
ATOM 1541 O O . VAL A 1 212 ? 28.108 -12.335 87.125 1.00 17.52 212 VAL A O 1
ATOM 1545 N N . PHE A 1 213 ? 30.313 -12.637 86.733 1.00 16.31 213 PHE A N 1
ATOM 1546 C CA . PHE A 1 213 ? 30.765 -11.495 87.522 1.00 16.57 213 PHE A CA 1
ATOM 1547 C C . PHE A 1 213 ? 31.809 -10.688 86.777 1.00 16.04 213 PHE A C 1
ATOM 1548 O O . PHE A 1 213 ? 32.608 -11.249 86.027 1.00 16.06 213 PHE A O 1
ATOM 1556 N N . ASP A 1 214 ? 31.827 -9.374 87.011 1.00 15.76 214 ASP A N 1
ATOM 1557 C CA . ASP A 1 214 ? 32.896 -8.499 86.505 1.00 16.36 214 ASP A CA 1
ATOM 1558 C C . ASP A 1 214 ? 34.201 -8.800 87.271 1.00 15.56 214 ASP A C 1
ATOM 1559 O O . ASP A 1 214 ? 34.246 -8.623 88.499 1.00 16.22 214 ASP A O 1
ATOM 1564 N N . TYR A 1 215 ? 35.252 -9.266 86.587 1.00 14.48 215 TYR A N 1
ATOM 1565 C CA . TYR A 1 215 ? 36.514 -9.616 87.282 1.00 14.28 215 TYR A CA 1
ATOM 1566 C C . TYR A 1 215 ? 37.156 -8.442 88.033 1.00 14.53 215 TYR A C 1
ATOM 1567 O O . TYR A 1 215 ? 38.003 -8.657 88.902 1.00 15.23 215 TYR A O 1
ATOM 1576 N N . ARG A 1 216 ? 36.764 -7.209 87.676 1.00 14.23 216 ARG A N 1
ATOM 1577 C CA . ARG A 1 216 ? 37.310 -6.002 88.308 1.00 14.66 216 ARG A CA 1
ATOM 1578 C C . ARG A 1 216 ? 36.676 -5.696 89.675 1.00 15.11 216 ARG A C 1
ATOM 1579 O O . ARG A 1 216 ? 37.161 -4.811 90.396 1.00 15.39 216 ARG A O 1
ATOM 1587 N N . ALA A 1 217 ? 35.569 -6.371 90.004 1.00 14.56 217 ALA A N 1
ATOM 1588 C CA . ALA A 1 217 ? 34.805 -6.038 91.225 1.00 15.36 217 ALA A CA 1
ATOM 1589 C C . ALA A 1 217 ? 35.611 -6.256 92.515 1.00 15.33 217 ALA A C 1
ATOM 1590 O O . ALA A 1 217 ? 36.268 -7.290 92.684 1.00 14.85 217 ALA A O 1
ATOM 1592 N N . PRO A 1 218 ? 35.584 -5.264 93.439 1.00 15.68 218 PRO A N 1
ATOM 1593 C CA . PRO A 1 218 ? 36.374 -5.365 94.663 1.00 15.05 218 PRO A CA 1
ATOM 1594 C C . PRO A 1 218 ? 35.995 -6.573 95.516 1.00 14.66 218 PRO A C 1
ATOM 1595 O O . PRO A 1 218 ? 34.785 -6.827 95.737 1.00 14.35 218 PRO A O 1
ATOM 1599 N N . ASN A 1 219 ? 37.024 -7.305 95.950 1.00 13.24 219 ASN A N 1
ATOM 1600 C CA . ASN A 1 219 ? 36.898 -8.481 96.852 1.00 15.14 219 ASN A CA 1
ATOM 1601 C C . ASN A 1 219 ? 36.056 -9.593 96.236 1.00 14.96 219 ASN A C 1
ATOM 1602 O O . ASN A 1 219 ? 35.404 -10.389 96.948 1.00 15.34 219 ASN A O 1
ATOM 1607 N N . LEU A 1 220 ? 36.070 -9.653 94.911 1.00 15.18 220 LEU A N 1
ATOM 1608 C CA . LEU A 1 220 ? 35.258 -10.637 94.208 1.00 16.14 220 LEU A CA 1
ATOM 1609 C C . LEU A 1 220 ? 35.597 -12.073 94.609 1.00 16.56 220 LEU A C 1
ATOM 1610 O O . LEU A 1 220 ? 34.717 -12.911 94.653 1.00 16.99 220 LEU A O 1
ATOM 1615 N N . ALA A 1 221 ? 36.865 -12.373 94.899 1.00 17.39 221 ALA A N 1
ATOM 1616 C CA . ALA A 1 221 ? 37.197 -13.759 95.287 1.00 18.79 221 ALA A CA 1
ATOM 1617 C C . ALA A 1 221 ? 36.458 -14.219 96.549 1.00 18.95 221 ALA A C 1
ATOM 1618 O O . ALA A 1 221 ? 36.081 -15.399 96.654 1.00 19.36 221 ALA A O 1
ATOM 1620 N N . GLN A 1 222 ? 36.202 -13.289 97.488 1.00 19.34 222 GLN A N 1
ATOM 1621 C CA . GLN A 1 222 ? 35.415 -13.603 98.688 1.00 19.66 222 GLN A CA 1
ATOM 1622 C C . GLN A 1 222 ? 33.995 -13.940 98.303 1.00 18.58 222 GLN A C 1
ATOM 1623 O O . GLN A 1 222 ? 33.407 -14.886 98.848 1.00 18.10 222 GLN A O 1
ATOM 1629 N N . THR A 1 223 ? 33.443 -13.155 97.377 1.00 17.76 223 THR A N 1
ATOM 1630 C CA . THR A 1 223 ? 32.103 -13.387 96.869 1.00 18.23 223 THR A CA 1
ATOM 1631 C C . THR A 1 223 ? 32.008 -14.788 96.273 1.00 17.75 223 THR A C 1
ATOM 1632 O O . THR A 1 223 ? 31.064 -15.551 96.555 1.00 17.47 223 THR A O 1
ATOM 1636 N N . ILE A 1 224 ? 32.986 -15.129 95.444 1.00 16.11 224 ILE A N 1
ATOM 1637 C CA . ILE A 1 224 ? 33.027 -16.480 94.856 1.00 16.31 224 ILE A CA 1
ATOM 1638 C C . ILE A 1 224 ? 33.204 -17.581 95.885 1.00 16.34 224 ILE A C 1
ATOM 1639 O O . ILE A 1 224 ? 32.515 -18.606 95.802 1.00 15.60 224 ILE A O 1
ATOM 1644 N N . ARG A 1 225 ? 34.103 -17.376 96.855 1.00 16.76 225 ARG A N 1
ATOM 1645 C CA . ARG A 1 225 ? 34.309 -18.386 97.896 1.00 18.48 225 ARG A CA 1
ATOM 1646 C C . ARG A 1 225 ? 33.007 -18.644 98.602 1.00 18.63 225 ARG A C 1
ATOM 1647 O O . ARG A 1 225 ? 32.621 -19.811 98.811 1.00 19.51 225 ARG A O 1
ATOM 1655 N N . THR A 1 226 ? 32.310 -17.568 98.966 1.00 18.62 226 THR A N 1
ATOM 1656 C CA . THR A 1 226 ? 31.035 -17.733 99.675 1.00 19.73 226 THR A CA 1
ATOM 1657 C C . THR A 1 226 ? 29.976 -18.433 98.827 1.00 19.08 226 THR A C 1
ATOM 1658 O O . THR A 1 226 ? 29.299 -19.357 99.301 1.00 19.33 226 THR A O 1
ATOM 1662 N N . TYR A 1 227 ? 29.875 -18.041 97.556 1.00 18.34 227 TYR A N 1
ATOM 1663 C CA . TYR A 1 227 ? 28.925 -18.634 96.615 1.00 17.95 227 TYR A CA 1
ATOM 1664 C C . TYR A 1 227 ? 29.102 -20.151 96.513 1.00 17.87 227 TYR A C 1
ATOM 1665 O O . TYR A 1 227 ? 28.121 -20.898 96.451 1.00 19.05 227 TYR A O 1
ATOM 1674 N N . THR A 1 228 ? 30.364 -20.583 96.513 1.00 16.71 228 THR A N 1
ATOM 1675 C CA . THR A 1 228 ? 30.762 -21.969 96.285 1.00 16.07 228 THR A CA 1
ATOM 1676 C C . THR A 1 228 ? 30.964 -22.702 97.605 1.00 16.06 228 THR A C 1
ATOM 1677 O O . THR A 1 228 ? 31.585 -23.770 97.653 1.00 15.62 228 THR A O 1
ATOM 1681 N N . LYS A 1 229 ? 30.449 -22.104 98.683 1.00 17.18 229 LYS A N 1
ATOM 1682 C CA . LYS A 1 229 ? 30.471 -22.693 100.028 1.00 18.09 229 LYS A CA 1
ATOM 1683 C C . LYS A 1 229 ? 31.863 -23.070 100.510 1.00 17.93 229 LYS A C 1
ATOM 1684 O O . LYS A 1 229 ? 32.039 -24.067 101.246 1.00 17.70 229 LYS A O 1
ATOM 1690 N N . ASN A 1 230 ? 32.851 -22.245 100.122 1.00 17.60 230 ASN A N 1
ATOM 1691 C CA A ASN A 1 230 ? 34.233 -22.437 100.524 0.50 17.45 230 ASN A CA 1
ATOM 1692 C CA B ASN A 1 230 ? 34.236 -22.441 100.530 0.50 17.78 230 ASN A CA 1
ATOM 1693 C C . ASN A 1 230 ? 34.736 -23.845 100.178 1.00 17.01 230 ASN A C 1
ATOM 1694 O O . ASN A 1 230 ? 35.607 -24.391 100.834 1.00 17.76 230 ASN A O 1
ATOM 1703 N N . ASN A 1 231 ? 34.177 -24.410 99.120 1.00 15.87 231 ASN A N 1
ATOM 1704 C CA . ASN A 1 231 ? 34.647 -25.700 98.619 1.00 15.92 231 ASN A CA 1
ATOM 1705 C C . ASN A 1 231 ? 34.790 -25.742 97.088 1.00 15.38 231 ASN A C 1
ATOM 1706 O O . ASN A 1 231 ? 34.542 -26.781 96.478 1.00 16.12 231 ASN A O 1
ATOM 1711 N N . LEU A 1 232 ? 35.179 -24.620 96.469 1.00 14.47 232 LEU A N 1
ATOM 1712 C CA . LEU A 1 232 ? 35.480 -24.629 95.035 1.00 13.66 232 LEU A CA 1
ATOM 1713 C C . LEU A 1 232 ? 36.721 -25.480 94.815 1.00 13.99 232 LEU A C 1
ATOM 1714 O O . LEU A 1 232 ? 37.766 -25.232 95.406 1.00 13.88 232 LEU A O 1
ATOM 1719 N N . ARG A 1 233 ? 36.606 -26.499 93.979 1.00 13.77 233 ARG A N 1
ATOM 1720 C CA . ARG A 1 233 ? 37.747 -27.398 93.778 1.00 13.82 233 ARG A CA 1
ATOM 1721 C C . ARG A 1 233 ? 38.330 -27.351 92.367 1.00 13.11 233 ARG A C 1
ATOM 1722 O O . ARG A 1 233 ? 39.318 -28.024 92.101 1.00 13.67 233 ARG A O 1
ATOM 1730 N N . TYR A 1 234 ? 37.728 -26.557 91.484 1.00 13.33 234 TYR A N 1
ATOM 1731 C CA . TYR A 1 234 ? 38.136 -26.523 90.064 1.00 13.25 234 TYR A CA 1
ATOM 1732 C C . TYR A 1 234 ? 38.174 -25.096 89.579 1.00 13.22 234 TYR A C 1
ATOM 1733 O O . TYR A 1 234 ? 37.160 -24.397 89.662 1.00 13.63 234 TYR A O 1
ATOM 1742 N N . ALA A 1 235 ? 39.337 -24.671 89.087 1.00 13.22 235 ALA A N 1
ATOM 1743 C CA . ALA A 1 235 ? 39.463 -23.329 88.487 1.00 13.12 235 ALA A CA 1
ATOM 1744 C C . ALA A 1 235 ? 40.136 -23.431 87.119 1.00 13.11 235 ALA A C 1
ATOM 1745 O O . ALA A 1 235 ? 41.240 -23.980 87.001 1.00 13.84 235 ALA A O 1
ATOM 1747 N N . LEU A 1 236 ? 39.457 -22.935 86.094 1.00 12.94 236 LEU A N 1
ATOM 1748 C CA . LEU A 1 236 ? 40.020 -22.904 84.746 1.00 12.80 236 LEU A CA 1
ATOM 1749 C C . LEU A 1 236 ? 40.312 -21.450 84.384 1.00 12.49 236 LEU A C 1
ATOM 1750 O O . LEU A 1 236 ? 39.400 -20.602 84.296 1.00 13.33 236 LEU A O 1
ATOM 1755 N N . ASP A 1 237 ? 41.595 -21.171 84.195 1.00 13.04 237 ASP A N 1
ATOM 1756 C CA . ASP A 1 237 ? 42.069 -19.821 83.937 1.00 12.72 237 ASP A CA 1
ATOM 1757 C C . ASP A 1 237 ? 42.355 -19.672 82.443 1.00 12.96 237 ASP A C 1
ATOM 1758 O O . ASP A 1 237 ? 43.389 -20.171 81.945 1.00 11.87 237 ASP A O 1
ATOM 1763 N N . CYS A 1 238 ? 41.433 -18.986 81.755 1.00 12.62 238 CYS A N 1
ATOM 1764 C CA . CYS A 1 238 ? 41.514 -18.725 80.309 1.00 13.45 238 CYS A CA 1
ATOM 1765 C C . CYS A 1 238 ? 42.287 -17.468 79.957 1.00 14.38 238 CYS A C 1
ATOM 1766 O O . CYS A 1 238 ? 42.403 -17.136 78.782 1.00 14.52 238 CYS A O 1
ATOM 1769 N N . ILE A 1 239 ? 42.803 -16.773 80.969 1.00 14.42 239 ILE A N 1
ATOM 1770 C CA . ILE A 1 239 ? 43.569 -15.534 80.759 1.00 14.34 239 ILE A CA 1
ATOM 1771 C C . ILE A 1 239 ? 45.085 -15.705 81.012 1.00 14.83 239 ILE A C 1
ATOM 1772 O O . ILE A 1 239 ? 45.928 -15.234 80.204 1.00 16.04 239 ILE A O 1
ATOM 1777 N N . THR A 1 240 ? 45.424 -16.328 82.137 1.00 15.20 240 THR A N 1
ATOM 1778 C CA . THR A 1 240 ? 46.808 -16.680 82.536 1.00 16.45 240 THR A CA 1
ATOM 1779 C C . THR A 1 240 ? 47.781 -15.507 82.615 1.00 17.14 240 THR A C 1
ATOM 1780 O O . THR A 1 240 ? 48.711 -15.380 81.789 1.00 17.76 240 THR A O 1
ATOM 1784 N N . ASN A 1 241 ? 47.559 -14.653 83.611 1.00 16.29 241 ASN A N 1
ATOM 1785 C CA . ASN A 1 241 ? 48.502 -13.610 83.957 1.00 16.94 241 ASN A CA 1
ATOM 1786 C C . ASN A 1 241 ? 48.585 -13.546 85.475 1.00 17.05 241 ASN A C 1
ATOM 1787 O O . ASN A 1 241 ? 47.950 -14.353 86.184 1.00 15.07 241 ASN A O 1
ATOM 1792 N N . VAL A 1 242 ? 49.406 -12.626 85.968 1.00 16.81 242 VAL A N 1
ATOM 1793 C CA . VAL A 1 242 ? 49.690 -12.532 87.374 1.00 17.56 242 VAL A CA 1
ATOM 1794 C C . VAL A 1 242 ? 48.375 -12.362 88.197 1.00 16.92 242 VAL A C 1
ATOM 1795 O O . VAL A 1 242 ? 48.167 -12.994 89.257 1.00 16.84 242 VAL A O 1
ATOM 1799 N N . GLU A 1 243 ? 47.481 -11.547 87.656 1.00 15.86 243 GLU A N 1
ATOM 1800 C CA . GLU A 1 243 ? 46.200 -11.230 88.323 1.00 15.49 243 GLU A CA 1
ATOM 1801 C C . GLU A 1 243 ? 45.252 -12.432 88.332 1.00 14.50 243 GLU A C 1
ATOM 1802 O O . GLU A 1 243 ? 44.599 -12.706 89.342 1.00 14.24 243 GLU A O 1
ATOM 1808 N N . SER A 1 244 ? 45.152 -13.116 87.195 1.00 13.28 244 SER A N 1
ATOM 1809 C CA . SER A 1 244 ? 44.186 -14.228 87.086 1.00 13.15 244 SER A CA 1
ATOM 1810 C C . SER A 1 244 ? 44.601 -15.382 87.979 1.00 13.00 244 SER A C 1
ATOM 1811 O O . SER A 1 244 ? 43.749 -16.003 88.624 1.00 12.90 244 SER A O 1
ATOM 1814 N N . THR A 1 245 ? 45.907 -15.670 88.039 1.00 12.81 245 THR A N 1
ATOM 1815 C CA . THR A 1 245 ? 46.395 -16.748 88.911 1.00 14.37 245 THR A CA 1
ATOM 1816 C C . THR A 1 245 ? 46.093 -16.426 90.392 1.00 14.20 245 THR A C 1
ATOM 1817 O O . THR A 1 245 ? 45.566 -17.273 91.131 1.00 13.33 245 THR A O 1
ATOM 1821 N N . THR A 1 246 ? 46.410 -15.200 90.810 1.00 14.30 246 THR A N 1
ATOM 1822 C CA . THR A 1 246 ? 46.143 -14.752 92.190 1.00 14.26 246 THR A CA 1
ATOM 1823 C C . THR A 1 246 ? 44.662 -14.911 92.526 1.00 13.74 246 THR A C 1
ATOM 1824 O O . THR A 1 246 ? 44.305 -15.429 93.599 1.00 13.46 246 THR A O 1
ATOM 1828 N N . PHE A 1 247 ? 43.809 -14.473 91.604 1.00 13.04 247 PHE A N 1
ATOM 1829 C CA . PHE A 1 247 ? 42.359 -14.547 91.788 1.00 12.70 247 PHE A CA 1
ATOM 1830 C C . PHE A 1 247 ? 41.886 -15.998 91.948 1.00 12.87 247 PHE A C 1
ATOM 1831 O O . PHE A 1 247 ? 41.114 -16.300 92.873 1.00 12.58 247 PHE A O 1
ATOM 1839 N N . CYS A 1 248 ? 42.342 -16.897 91.062 1.00 11.58 248 CYS A N 1
ATOM 1840 C CA . CYS A 1 248 ? 41.857 -18.279 91.094 1.00 12.71 248 CYS A CA 1
ATOM 1841 C C . CYS A 1 248 ? 42.274 -18.962 92.377 1.00 13.61 248 CYS A C 1
ATOM 1842 O O . CYS A 1 248 ? 41.467 -19.672 93.009 1.00 12.63 248 CYS A O 1
ATOM 1845 N N . PHE A 1 249 ? 43.527 -18.737 92.767 1.00 14.49 249 PHE A N 1
ATOM 1846 C CA . PHE A 1 249 ? 44.030 -19.271 94.028 1.00 15.96 249 PHE A CA 1
ATOM 1847 C C . PHE A 1 249 ? 43.215 -18.793 95.234 1.00 16.18 249 PHE A C 1
ATOM 1848 O O . PHE A 1 249 ? 42.946 -19.585 96.143 1.00 16.85 249 PHE A O 1
ATOM 1856 N N . ALA A 1 250 ? 42.789 -17.526 95.213 1.00 15.88 250 ALA A N 1
ATOM 1857 C CA . ALA A 1 250 ? 42.020 -16.939 96.321 1.00 15.03 250 ALA A CA 1
ATOM 1858 C C . ALA A 1 250 ? 40.604 -17.513 96.372 1.00 14.92 250 ALA A C 1
ATOM 1859 O O . ALA A 1 250 ? 40.032 -17.653 97.467 1.00 15.73 250 ALA A O 1
ATOM 1861 N N . ALA A 1 251 ? 40.061 -17.880 95.214 1.00 13.63 251 ALA A N 1
ATOM 1862 C CA . ALA A 1 251 ? 38.679 -18.389 95.118 1.00 13.80 251 ALA A CA 1
ATOM 1863 C C . ALA A 1 251 ? 38.525 -19.857 95.495 1.00 14.16 251 ALA A C 1
ATOM 1864 O O . ALA A 1 251 ? 37.443 -20.282 95.932 1.00 14.41 251 ALA A O 1
ATOM 1866 N N . ILE A 1 252 ? 39.579 -20.636 95.283 1.00 14.27 252 ILE A N 1
ATOM 1867 C CA . ILE A 1 252 ? 39.530 -22.061 95.580 1.00 13.82 252 ILE A CA 1
ATOM 1868 C C . ILE A 1 252 ? 39.270 -22.265 97.070 1.00 14.64 252 ILE A C 1
ATOM 1869 O O . ILE A 1 252 ? 39.720 -21.469 97.907 1.00 14.91 252 ILE A O 1
ATOM 1874 N N . GLY A 1 253 ? 38.496 -23.304 97.376 1.00 14.70 253 GLY A N 1
ATOM 1875 C CA . GLY A 1 253 ? 38.071 -23.591 98.765 1.00 15.46 253 GLY A CA 1
ATOM 1876 C C . GLY A 1 253 ? 39.145 -23.918 99.780 1.00 17.34 253 GLY A C 1
ATOM 1877 O O . GLY A 1 253 ? 40.298 -24.172 99.428 1.00 16.82 253 GLY A O 1
ATOM 1878 N N . ARG A 1 254 ? 38.736 -23.956 101.053 1.00 18.94 254 ARG A N 1
ATOM 1879 C CA . ARG A 1 254 ? 39.643 -24.124 102.186 1.00 22.05 254 ARG A CA 1
ATOM 1880 C C . ARG A 1 254 ? 40.354 -25.487 102.195 1.00 21.57 254 ARG A C 1
ATOM 1881 O O . ARG A 1 254 ? 41.447 -25.614 102.756 1.00 23.23 254 ARG A O 1
ATOM 1889 N N . ALA A 1 255 ? 39.754 -26.487 101.556 1.00 20.46 255 ALA A N 1
ATOM 1890 C CA . ALA A 1 255 ? 40.311 -27.836 101.564 1.00 20.72 255 ALA A CA 1
ATOM 1891 C C . ALA A 1 255 ? 41.188 -28.122 100.346 1.00 20.28 255 ALA A C 1
ATOM 1892 O O . ALA A 1 255 ? 41.774 -29.200 100.250 1.00 21.48 255 ALA A O 1
ATOM 1894 N N . GLY A 1 256 ? 41.282 -27.167 99.425 1.00 18.48 256 GLY A N 1
ATOM 1895 C CA . GLY A 1 256 ? 42.136 -27.354 98.245 1.00 16.95 256 GLY A CA 1
ATOM 1896 C C . GLY A 1 256 ? 41.356 -27.433 96.961 1.00 15.50 256 GLY A C 1
ATOM 1897 O O . GLY A 1 256 ? 40.104 -27.410 96.924 1.00 14.75 256 GLY A O 1
ATOM 1898 N N . GLY A 1 257 ? 42.099 -27.523 95.875 1.00 14.73 257 GLY A N 1
ATOM 1899 C CA . GLY A 1 257 ? 41.448 -27.575 94.585 1.00 13.59 257 GLY A CA 1
ATOM 1900 C C . GLY A 1 257 ? 42.478 -27.700 93.494 1.00 14.18 257 GLY A C 1
ATOM 1901 O O . GLY A 1 257 ? 43.663 -27.866 93.777 1.00 14.30 257 GLY A O 1
ATOM 1902 N N . HIS A 1 258 ? 42.010 -27.600 92.258 1.00 13.54 258 HIS A N 1
ATOM 1903 C CA . HIS A 1 258 ? 42.860 -27.805 91.082 1.00 13.04 258 HIS A CA 1
ATOM 1904 C C . HIS A 1 258 ? 42.782 -26.588 90.181 1.00 12.80 258 HIS A C 1
ATOM 1905 O O . HIS A 1 258 ? 41.694 -26.197 89.742 1.00 13.59 258 HIS A O 1
ATOM 1912 N N . TYR A 1 259 ? 43.945 -25.995 89.927 1.00 12.23 259 TYR A N 1
ATOM 1913 C CA . TYR A 1 259 ? 44.073 -24.856 89.005 1.00 11.83 259 TYR A CA 1
ATOM 1914 C C . TYR A 1 259 ? 44.611 -25.343 87.663 1.00 11.63 259 TYR A C 1
ATOM 1915 O O . TYR A 1 259 ? 45.691 -25.956 87.602 1.00 12.26 259 TYR A O 1
ATOM 1924 N N . VAL A 1 260 ? 43.890 -25.071 86.584 1.00 12.44 260 VAL A N 1
ATOM 1925 C CA . VAL A 1 260 ? 44.395 -25.391 85.241 1.00 12.11 260 VAL A CA 1
ATOM 1926 C C . VAL A 1 260 ? 44.408 -24.102 84.401 1.00 12.63 260 VAL A C 1
ATOM 1927 O O . VAL A 1 260 ? 43.406 -23.373 84.351 1.00 12.05 260 VAL A O 1
ATOM 1931 N N . SER A 1 261 ? 45.547 -23.778 83.795 1.00 13.34 261 SER A N 1
ATOM 1932 C CA . SER A 1 261 ? 45.581 -22.588 82.931 1.00 13.73 261 SER A CA 1
ATOM 1933 C C . SER A 1 261 ? 45.791 -22.958 81.465 1.00 14.04 261 SER A C 1
ATOM 1934 O O . SER A 1 261 ? 46.245 -24.069 81.143 1.00 14.43 261 SER A O 1
ATOM 1937 N N . LEU A 1 262 ? 45.489 -22.028 80.568 1.00 13.87 262 LEU A N 1
ATOM 1938 C CA . LEU A 1 262 ? 45.631 -22.352 79.120 1.00 14.54 262 LEU A CA 1
ATOM 1939 C C . LEU A 1 262 ? 47.040 -22.063 78.544 1.00 15.44 262 LEU A C 1
ATOM 1940 O O . LEU A 1 262 ? 47.332 -22.423 77.405 1.00 16.74 262 LEU A O 1
ATOM 1945 N N . ASN A 1 263 ? 47.855 -21.347 79.311 1.00 16.98 263 ASN A N 1
ATOM 1946 C CA . ASN A 1 263 ? 49.248 -21.003 78.976 1.00 18.49 263 ASN A CA 1
ATOM 1947 C C . ASN A 1 263 ? 50.149 -21.392 80.172 1.00 19.17 263 ASN A C 1
ATOM 1948 O O . ASN A 1 263 ? 49.669 -21.490 81.301 1.00 19.14 263 ASN A O 1
ATOM 1953 N N . PRO A 1 264 ? 51.474 -21.539 79.963 1.00 20.61 264 PRO A N 1
ATOM 1954 C CA . PRO A 1 264 ? 52.393 -21.674 81.105 1.00 22.10 264 PRO A CA 1
ATOM 1955 C C . PRO A 1 264 ? 52.270 -20.479 82.055 1.00 25.10 264 PRO A C 1
ATOM 1956 O O . PRO A 1 264 ? 52.090 -19.350 81.601 1.00 25.42 264 PRO A O 1
ATOM 1960 N N . PHE A 1 265 ? 52.330 -20.693 83.359 1.00 28.13 265 PHE A N 1
ATOM 1961 C CA . PHE A 1 265 ? 52.077 -19.533 84.234 1.00 31.92 265 PHE A CA 1
ATOM 1962 C C . PHE A 1 265 ? 53.272 -18.896 84.894 1.00 34.56 265 PHE A C 1
ATOM 1963 O O . PHE A 1 265 ? 54.253 -19.587 85.204 1.00 35.13 265 PHE A O 1
ATOM 1971 N N . PRO A 1 266 ? 53.183 -17.557 85.112 1.00 37.22 266 PRO A N 1
ATOM 1972 C CA . PRO A 1 266 ? 54.290 -16.765 85.643 1.00 38.76 266 PRO A CA 1
ATOM 1973 C C . PRO A 1 266 ? 54.545 -17.239 87.058 1.00 40.47 266 PRO A C 1
ATOM 1974 O O . PRO A 1 266 ? 53.741 -18.018 87.587 1.00 41.31 266 PRO A O 1
ATOM 1978 N N . GLU A 1 267 ? 55.642 -16.798 87.672 1.00 42.25 267 GLU A N 1
ATOM 1979 C CA . GLU A 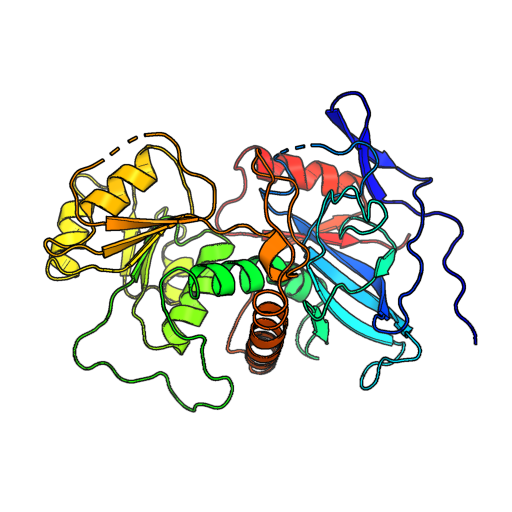1 267 ? 55.817 -16.994 89.121 1.00 43.76 267 GLU A CA 1
ATOM 1980 C C . GLU A 1 267 ? 54.838 -16.122 89.927 1.00 43.59 267 GLU A C 1
ATOM 1981 O O . GLU A 1 267 ? 54.409 -15.052 89.476 1.00 43.96 267 GLU A O 1
ATOM 1987 N N . THR A 1 271 ? 52.944 -21.289 96.373 1.00 47.27 271 THR A N 1
ATOM 1988 C CA . THR A 1 271 ? 52.189 -21.100 97.617 1.00 46.87 271 THR A CA 1
ATOM 1989 C C . THR A 1 271 ? 52.231 -22.329 98.531 1.00 46.13 271 THR A C 1
ATOM 1990 O O . THR A 1 271 ? 52.849 -23.349 98.184 1.00 46.54 271 THR A O 1
ATOM 1994 N N . ARG A 1 272 ? 51.613 -22.211 99.711 1.00 45.04 272 ARG A N 1
ATOM 1995 C CA . ARG A 1 272 ? 51.309 -23.372 100.583 1.00 43.88 272 ARG A CA 1
ATOM 1996 C C . ARG A 1 272 ? 49.857 -23.877 100.384 1.00 41.41 272 ARG A C 1
ATOM 1997 O O . ARG A 1 272 ? 49.518 -24.996 100.803 1.00 41.60 272 ARG A O 1
ATOM 2005 N N . LYS A 1 273 ? 49.021 -23.042 99.751 1.00 38.60 273 LYS A N 1
ATOM 2006 C CA . LYS A 1 273 ? 47.633 -23.380 99.391 1.00 35.68 273 LYS A CA 1
ATOM 2007 C C . LYS A 1 273 ? 47.696 -24.758 98.719 1.00 32.86 273 LYS A C 1
ATOM 2008 O O . LYS A 1 273 ? 48.474 -24.945 97.748 1.00 32.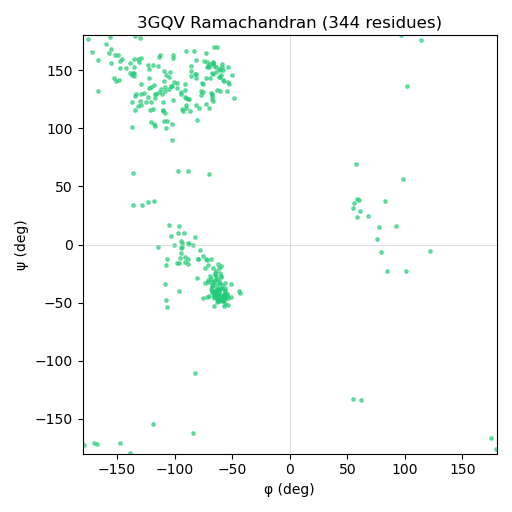87 273 LYS A O 1
ATOM 2014 N N . MET A 1 274 ? 46.895 -25.690 99.229 1.00 28.94 274 MET A N 1
ATOM 2015 C CA . MET A 1 274 ? 46.852 -27.122 98.784 1.00 26.79 274 MET A CA 1
ATOM 2016 C C . MET A 1 274 ? 46.239 -27.303 97.386 1.00 22.73 274 MET A C 1
ATOM 2017 O O . MET A 1 274 ? 45.224 -28.001 97.183 1.00 20.11 274 MET A O 1
ATOM 2022 N N . VAL A 1 275 ? 46.883 -26.679 96.419 1.00 18.81 275 VAL A N 1
ATOM 2023 C CA . VAL A 1 275 ? 46.331 -26.617 95.081 1.00 16.48 275 VAL A CA 1
ATOM 2024 C C . VAL A 1 275 ? 47.263 -27.344 94.111 1.00 15.34 275 VAL A C 1
ATOM 2025 O O . VAL A 1 275 ? 48.446 -27.039 94.039 1.00 15.91 275 VAL A O 1
ATOM 2029 N N . THR A 1 276 ? 46.726 -28.297 93.357 1.00 14.45 276 THR A N 1
ATOM 2030 C CA . THR A 1 276 ? 47.501 -28.898 92.285 1.00 13.62 276 THR A CA 1
ATOM 2031 C C . THR A 1 276 ? 47.349 -28.012 91.036 1.00 13.78 276 THR A C 1
ATOM 2032 O O . THR A 1 276 ? 46.332 -27.312 90.868 1.00 13.18 276 THR A O 1
ATOM 2036 N N . THR A 1 277 ? 48.348 -28.065 90.163 1.00 13.40 277 THR A N 1
ATOM 2037 C CA . THR A 1 277 ? 48.387 -27.178 88.977 1.00 14.02 277 THR A CA 1
ATOM 2038 C C . THR A 1 277 ? 48.803 -27.878 87.703 1.00 13.61 277 THR A C 1
ATOM 2039 O O . THR A 1 277 ? 49.652 -28.786 87.727 1.00 13.74 277 THR A O 1
ATOM 2043 N N . ASP A 1 278 ? 48.217 -27.426 86.588 1.00 13.83 278 ASP A N 1
ATOM 2044 C CA . ASP A 1 278 ? 48.577 -27.931 85.243 1.00 13.60 278 ASP A CA 1
ATOM 2045 C C . ASP A 1 278 ? 48.314 -26.842 84.229 1.00 13.07 278 ASP A C 1
ATOM 2046 O O . ASP A 1 278 ? 47.578 -25.913 84.507 1.00 12.77 278 ASP A O 1
ATOM 2051 N N . TRP A 1 279 ? 48.892 -26.976 83.039 1.00 13.16 279 TRP A N 1
ATOM 2052 C CA . TRP A 1 279 ? 48.509 -26.104 81.912 1.00 15.64 279 TRP A CA 1
ATOM 2053 C C . TRP A 1 279 ? 48.412 -26.910 80.626 1.00 14.96 279 TRP A C 1
ATOM 2054 O O . TRP A 1 279 ? 49.101 -27.921 80.462 1.00 14.51 279 TRP A O 1
ATOM 2065 N N . THR A 1 280 ? 47.499 -26.490 79.753 1.00 14.84 280 THR A N 1
ATOM 2066 C CA . THR A 1 280 ? 47.247 -27.197 78.504 1.00 15.39 280 THR A CA 1
ATOM 2067 C C . THR A 1 280 ? 48.360 -26.935 77.504 1.00 16.33 280 THR A C 1
ATOM 2068 O O . THR A 1 280 ? 48.742 -25.781 77.255 1.00 16.84 280 THR A O 1
ATOM 2072 N N . LEU A 1 281 ? 48.851 -28.024 76.915 1.00 17.48 281 LEU A N 1
ATOM 2073 C CA . LEU A 1 281 ? 49.842 -27.974 75.838 1.00 18.18 281 LEU A CA 1
ATOM 2074 C C . LEU A 1 281 ? 49.132 -28.400 74.566 1.00 17.95 281 LEU A C 1
ATOM 2075 O O . LEU A 1 281 ? 48.830 -29.576 74.379 1.00 17.49 281 LEU A O 1
ATOM 2080 N N . GLY A 1 282 ? 48.871 -27.419 73.708 1.00 17.61 282 GLY A N 1
ATOM 2081 C CA . GLY A 1 282 ? 47.991 -27.584 72.556 1.00 17.84 282 GLY A CA 1
ATOM 2082 C C . GLY A 1 282 ? 48.336 -28.743 71.625 1.00 17.83 282 GLY A C 1
ATOM 2083 O O . GLY A 1 282 ? 47.433 -29.508 71.231 1.00 17.66 282 GLY A O 1
ATOM 2084 N N . PRO A 1 283 ? 49.632 -28.892 71.276 1.00 18.95 283 PRO A N 1
ATOM 2085 C CA . PRO A 1 283 ? 50.027 -29.968 70.354 1.00 19.91 283 PRO A CA 1
ATOM 2086 C C . PRO A 1 283 ? 49.734 -31.368 70.863 1.00 20.14 283 PRO A C 1
ATOM 2087 O O . PRO A 1 283 ? 49.690 -32.314 70.075 1.00 20.89 283 PRO A O 1
ATOM 2091 N N . THR A 1 284 ? 49.561 -31.523 72.172 1.00 20.12 284 THR A N 1
ATOM 2092 C CA . THR A 1 284 ? 49.208 -32.841 72.712 1.00 19.93 284 THR A CA 1
ATOM 2093 C C . THR A 1 284 ? 47.857 -33.389 72.216 1.00 19.19 284 THR A C 1
ATOM 2094 O O . THR A 1 284 ? 47.612 -34.589 72.331 1.00 20.06 284 THR A O 1
ATOM 2098 N N . ILE A 1 285 ? 46.979 -32.548 71.658 1.00 18.40 285 ILE A N 1
ATOM 2099 C CA . ILE A 1 285 ? 45.738 -33.079 71.084 1.00 17.71 285 ILE A CA 1
ATOM 2100 C C . ILE A 1 285 ? 46.006 -34.067 69.933 1.00 18.28 285 ILE A C 1
ATOM 2101 O O . ILE A 1 285 ? 45.165 -34.919 69.657 1.00 18.14 285 ILE A O 1
ATOM 2106 N N . PHE A 1 286 ? 47.170 -33.932 69.294 1.00 18.62 286 PHE A N 1
ATOM 2107 C CA . PHE A 1 286 ? 47.582 -34.798 68.167 1.00 20.37 286 PHE A CA 1
ATOM 2108 C C . PHE A 1 286 ? 48.362 -36.023 68.652 1.00 22.02 286 PHE A C 1
ATOM 2109 O O . PHE A 1 286 ? 48.546 -36.976 67.890 1.00 22.74 286 PHE A O 1
ATOM 2117 N N . GLY A 1 287 ? 48.817 -35.989 69.901 1.00 24.08 287 GLY A N 1
ATOM 2118 C CA . GLY A 1 287 ? 49.729 -37.013 70.449 1.00 27.33 287 GLY A CA 1
ATOM 2119 C C . GLY A 1 287 ? 51.059 -37.204 69.721 1.00 30.06 287 GLY A C 1
ATOM 2120 O O . GLY A 1 287 ? 51.656 -38.266 69.812 1.00 30.38 287 GLY A O 1
ATOM 2121 N N . GLU A 1 288 ? 51.536 -36.187 68.998 1.00 32.80 288 GLU A N 1
ATOM 2122 C CA . GLU A 1 288 ? 52.778 -36.327 68.196 1.00 35.87 288 GLU A CA 1
ATOM 2123 C C . GLU A 1 288 ? 54.022 -35.832 68.936 1.00 37.81 288 GLU A C 1
ATOM 2124 O O . GLU A 1 288 ? 55.158 -36.057 68.477 1.00 38.23 288 GLU A O 1
ATOM 2130 N N . GLY A 1 289 ? 53.800 -35.142 70.057 1.00 39.90 289 GLY A N 1
ATOM 2131 C CA . GLY A 1 289 ? 54.881 -34.546 70.835 1.00 42.45 289 GLY A CA 1
ATOM 2132 C C . GLY A 1 289 ? 55.101 -33.079 70.517 1.00 44.63 289 GLY A C 1
ATOM 2133 O O . GLY A 1 289 ? 54.415 -32.505 69.663 1.00 44.99 289 GLY A O 1
ATOM 2134 N N . SER A 1 290 ? 56.076 -32.479 71.197 1.00 46.34 290 SER A N 1
ATOM 2135 C CA . SER A 1 290 ? 56.350 -31.045 71.110 1.00 48.02 290 SER A CA 1
ATOM 2136 C C . SER A 1 290 ? 57.826 -30.781 71.412 1.00 49.14 290 SER A C 1
ATOM 2137 O O . SER A 1 290 ? 58.421 -31.447 72.264 1.00 49.04 290 SER A O 1
ATOM 2140 N N . THR A 1 291 ? 58.423 -29.813 70.721 1.00 50.51 291 THR A N 1
ATOM 2141 C CA . THR A 1 291 ? 59.824 -29.463 70.991 1.00 51.69 291 THR A CA 1
ATOM 2142 C C . THR A 1 291 ? 59.926 -28.396 72.095 1.00 52.21 291 THR A C 1
ATOM 2143 O O . THR A 1 291 ? 60.987 -28.190 72.692 1.00 52.22 291 THR A O 1
ATOM 2147 N N . TRP A 1 292 ? 58.795 -27.741 72.353 1.00 52.63 292 TRP A N 1
ATOM 2148 C CA . TRP A 1 292 ? 58.623 -26.804 73.462 1.00 52.60 292 TRP A CA 1
ATOM 2149 C C . TRP A 1 292 ? 57.735 -27.490 74.520 1.00 50.97 292 TRP A C 1
ATOM 2150 O O . TRP A 1 292 ? 56.853 -28.271 74.162 1.00 51.06 292 TRP A O 1
ATOM 2161 N N . PRO A 1 293 ? 57.971 -27.224 75.824 1.00 49.01 293 PRO A N 1
ATOM 2162 C CA . PRO A 1 293 ? 59.009 -26.371 76.409 1.00 47.08 293 PRO A CA 1
ATOM 2163 C C . PRO A 1 293 ? 60.340 -27.100 76.626 1.00 45.12 293 PRO A C 1
ATOM 2164 O O . PRO A 1 293 ? 60.352 -28.304 76.932 1.00 44.86 293 PRO A O 1
ATOM 2168 N N . ALA A 1 294 ? 61.441 -26.369 76.449 1.00 43.13 294 ALA A N 1
ATOM 2169 C CA . ALA A 1 294 ? 62.777 -26.889 76.717 1.00 41.46 294 ALA A CA 1
ATOM 2170 C C . ALA A 1 294 ? 62.944 -27.006 78.232 1.00 41.04 294 ALA A C 1
ATOM 2171 O O . ALA A 1 294 ? 62.265 -26.287 78.978 1.00 41.60 294 ALA A O 1
ATOM 2173 N N . PRO A 1 295 ? 63.810 -27.935 78.701 1.00 40.61 295 PRO A N 1
ATOM 2174 C CA . PRO A 1 295 ? 64.530 -28.936 77.900 1.00 40.54 295 PRO A CA 1
ATOM 2175 C C . PRO A 1 295 ? 63.672 -30.172 77.573 1.00 40.99 295 PRO A C 1
ATOM 2176 O O . PRO A 1 295 ? 62.839 -30.590 78.394 1.00 41.97 295 PRO A O 1
ATOM 2180 N N . TYR A 1 296 ? 63.856 -30.703 76.361 1.00 41.19 296 TYR A N 1
ATOM 2181 C CA . TYR A 1 296 ? 63.247 -31.969 75.877 1.00 40.96 296 TYR A CA 1
ATOM 2182 C C . TYR A 1 296 ? 61.813 -31.902 75.299 1.00 41.50 296 TYR A C 1
ATOM 2183 O O . TYR A 1 296 ? 61.420 -32.780 74.527 1.00 40.91 296 TYR A O 1
ATOM 2192 N N . GLY A 1 297 ? 61.046 -30.877 75.665 1.00 42.10 297 GLY A N 1
ATOM 2193 C CA . GLY A 1 297 ? 59.644 -30.766 75.221 1.00 43.03 297 GLY A CA 1
ATOM 2194 C C . GLY A 1 297 ? 58.805 -31.927 75.730 1.00 43.46 297 GLY A C 1
ATOM 2195 O O . GLY A 1 297 ? 58.897 -32.294 76.905 1.00 43.88 297 GLY A O 1
ATOM 2196 N N . ARG A 1 298 ? 58.000 -32.518 74.848 1.00 43.55 298 ARG A N 1
ATOM 2197 C CA . ARG A 1 298 ? 57.239 -33.716 75.192 1.00 43.51 298 ARG A CA 1
ATOM 2198 C C . ARG A 1 298 ? 57.295 -34.774 74.116 1.00 43.14 298 ARG A C 1
ATOM 2199 O O . ARG A 1 298 ? 57.330 -34.451 72.929 1.00 43.13 298 ARG A O 1
ATOM 2207 N N . PRO A 1 299 ? 57.312 -36.052 74.529 1.00 42.60 299 PRO A N 1
ATOM 2208 C CA . PRO A 1 299 ? 57.262 -37.148 73.571 1.00 42.18 299 PRO A CA 1
ATOM 2209 C C . PRO A 1 299 ? 55.871 -37.294 72.944 1.00 41.58 299 PRO A C 1
ATOM 2210 O O . PRO A 1 299 ? 54.903 -36.730 73.455 1.00 41.77 299 PRO A O 1
ATOM 2214 N N . GLY A 1 300 ? 55.781 -38.040 71.846 1.00 40.85 300 GLY A N 1
ATOM 2215 C CA . GLY A 1 300 ? 54.480 -38.473 71.338 1.00 39.83 300 GLY A CA 1
ATOM 2216 C C . GLY A 1 300 ? 53.927 -39.541 72.265 1.00 38.73 300 GLY A C 1
ATOM 2217 O O . GLY A 1 300 ? 54.687 -40.179 73.005 1.00 38.80 300 GLY A O 1
ATOM 2218 N N . SER A 1 301 ? 52.610 -39.724 72.265 1.00 37.51 301 SER A N 1
ATOM 2219 C CA . SER A 1 301 ? 52.018 -40.833 73.026 1.00 36.41 301 SER A CA 1
ATOM 2220 C C . SER A 1 301 ? 50.724 -41.306 72.390 1.00 35.14 301 SER A C 1
ATOM 2221 O O . SER A 1 301 ? 49.937 -40.493 71.907 1.00 34.89 301 SER A O 1
ATOM 2224 N N . GLU A 1 302 ? 50.509 -42.621 72.377 1.00 34.46 302 GLU A N 1
ATOM 2225 C CA . GLU A 1 302 ? 49.287 -43.176 71.798 1.00 32.92 302 GLU A CA 1
ATOM 2226 C C . GLU A 1 302 ? 48.088 -42.775 72.647 1.00 31.28 302 GLU A C 1
ATOM 2227 O O . GLU A 1 302 ? 47.048 -42.485 72.092 1.00 31.13 302 GLU A O 1
ATOM 2233 N N . GLU A 1 303 ? 48.244 -42.718 73.974 1.00 29.65 303 GLU A N 1
ATOM 2234 C CA . GLU A 1 303 ? 47.118 -42.326 74.848 1.00 28.30 303 GLU A CA 1
ATOM 2235 C C . GLU A 1 303 ? 46.637 -40.901 74.565 1.00 26.26 303 GLU A C 1
ATOM 2236 O O . GLU A 1 303 ? 45.435 -40.662 74.503 1.00 23.98 303 GLU A O 1
ATOM 2242 N N . GLU A 1 304 ? 47.576 -39.973 74.381 1.00 24.86 304 GLU A N 1
ATOM 2243 C CA . GLU A 1 304 ? 47.195 -38.606 73.975 1.00 23.99 304 GLU A CA 1
ATOM 2244 C C . GLU A 1 304 ? 46.554 -38.616 72.594 1.00 23.04 304 GLU A C 1
ATOM 2245 O O . GLU A 1 304 ? 45.554 -37.926 72.379 1.00 22.09 304 GLU A O 1
ATOM 2251 N N . ARG A 1 305 ? 47.114 -39.403 71.661 1.00 22.33 305 ARG A N 1
ATOM 2252 C CA . ARG A 1 305 ? 46.527 -39.518 70.321 1.00 22.63 305 ARG A CA 1
ATOM 2253 C C . ARG A 1 305 ? 45.095 -40.031 70.410 1.00 21.95 305 ARG A C 1
ATOM 2254 O O . ARG A 1 305 ? 44.179 -39.439 69.812 1.00 21.16 305 ARG A O 1
ATOM 2262 N N . GLN A 1 306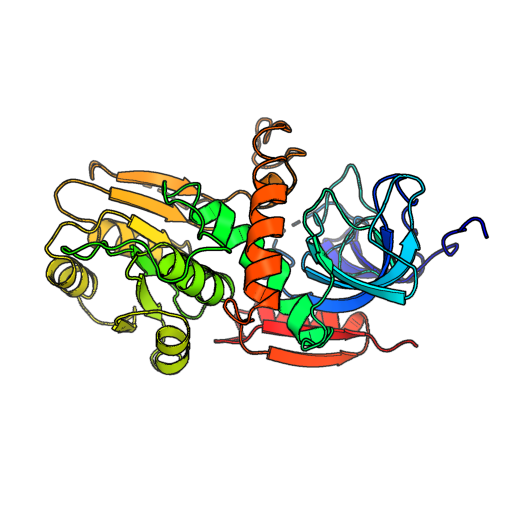 ? 44.896 -41.114 71.170 1.00 20.98 306 GLN A N 1
ATOM 2263 C CA A GLN A 1 306 ? 43.555 -41.707 71.261 0.50 20.59 306 GLN A CA 1
ATOM 2264 C CA B GLN A 1 306 ? 43.575 -41.735 71.308 0.50 20.76 306 GLN A CA 1
ATOM 2265 C C . GLN A 1 306 ? 42.583 -40.760 71.959 1.00 20.07 306 GLN A C 1
ATOM 2266 O O . GLN A 1 306 ? 41.417 -40.694 71.579 1.00 19.69 306 GLN A O 1
ATOM 2277 N N . PHE A 1 307 ? 43.067 -40.009 72.947 1.00 19.08 307 PHE A N 1
ATOM 2278 C CA . PHE A 1 307 ? 42.194 -39.019 73.600 1.00 18.97 307 PHE A CA 1
ATOM 2279 C C . PHE A 1 307 ? 41.701 -37.974 72.589 1.00 18.35 307 PHE A C 1
ATOM 2280 O O . PHE A 1 307 ? 40.516 -37.641 72.569 1.00 18.37 307 PHE A O 1
ATOM 2288 N N . GLY A 1 308 ? 42.593 -37.439 71.753 1.00 18.88 308 GLY A N 1
ATOM 2289 C CA . GLY A 1 308 ? 42.150 -36.475 70.718 1.00 18.58 308 GLY A CA 1
ATOM 2290 C C . GLY A 1 308 ? 41.077 -37.018 69.768 1.00 18.90 308 GLY A C 1
ATOM 2291 O O . GLY A 1 308 ? 40.105 -36.335 69.441 1.00 17.13 308 GLY A O 1
ATOM 2292 N N . GLU A 1 309 ? 41.263 -38.266 69.322 1.00 18.86 309 GLU A N 1
ATOM 2293 C CA . GLU A 1 309 ? 40.338 -38.907 68.404 1.00 20.92 309 GLU A CA 1
ATOM 2294 C C . GLU A 1 309 ? 38.995 -39.109 69.085 1.00 20.40 309 GLU A C 1
ATOM 2295 O O . GLU A 1 309 ? 37.950 -38.847 68.493 1.00 20.20 309 GLU A O 1
ATOM 2301 N N . ASP A 1 310 ? 39.029 -39.568 70.337 1.00 20.19 310 ASP A N 1
ATOM 2302 C CA . ASP A 1 310 ? 37.803 -39.773 71.122 1.00 20.17 310 ASP A CA 1
ATOM 2303 C C . ASP A 1 310 ? 37.070 -38.441 71.319 1.00 18.77 310 ASP A C 1
ATOM 2304 O O . ASP A 1 310 ? 35.862 -38.344 71.090 1.00 18.19 310 ASP A O 1
ATOM 2309 N N . LEU A 1 311 ? 37.820 -37.413 71.733 1.00 17.63 311 LEU A N 1
ATOM 2310 C CA . LEU A 1 311 ? 37.240 -36.078 71.947 1.00 17.14 311 LEU A CA 1
ATOM 2311 C C . LEU A 1 311 ? 36.532 -35.603 70.671 1.00 17.51 311 LEU A C 1
ATOM 2312 O O . LEU A 1 311 ? 35.401 -35.125 70.733 1.00 16.51 311 LEU A O 1
ATOM 2317 N N . TRP A 1 312 ? 37.181 -35.787 69.512 1.00 17.52 312 TRP A N 1
ATOM 2318 C CA . TRP A 1 312 ? 36.654 -35.253 68.263 1.00 18.70 312 TRP A CA 1
ATOM 2319 C C . TRP A 1 312 ? 35.445 -36.041 67.762 1.00 19.36 312 TRP A C 1
ATOM 2320 O O . TRP A 1 312 ? 34.527 -35.482 67.174 1.00 19.18 312 TRP A O 1
ATOM 2331 N N . ARG A 1 313 ? 35.442 -37.347 68.030 1.00 21.61 313 ARG A N 1
ATOM 2332 C CA . ARG A 1 313 ? 34.277 -38.181 67.727 1.00 24.96 313 ARG A CA 1
ATOM 2333 C C . ARG A 1 313 ? 33.067 -37.722 68.574 1.00 22.34 313 ARG A C 1
ATOM 2334 O O . ARG A 1 313 ? 31.962 -37.530 68.043 1.00 22.38 313 ARG A O 1
ATOM 2342 N N . ILE A 1 314 ? 33.305 -37.471 69.865 1.00 21.24 314 ILE A N 1
ATOM 2343 C CA . ILE A 1 314 ? 32.265 -36.958 70.762 1.00 20.96 314 ILE A CA 1
ATOM 2344 C C . ILE A 1 314 ? 31.830 -35.549 70.352 1.00 20.10 314 ILE A C 1
ATOM 2345 O O . ILE A 1 314 ? 30.635 -35.277 70.165 1.00 20.59 314 ILE A O 1
ATOM 2350 N N . ALA A 1 315 ? 32.789 -34.636 70.216 1.00 20.00 315 ALA A N 1
ATOM 2351 C CA . ALA A 1 315 ? 32.451 -33.232 69.892 1.00 19.48 315 ALA A CA 1
ATOM 2352 C C . ALA A 1 315 ? 31.800 -33.117 68.505 1.00 19.88 315 ALA A C 1
ATOM 2353 O O . ALA A 1 315 ? 30.871 -32.341 68.305 1.00 19.85 315 ALA A O 1
ATOM 2355 N N . GLY A 1 316 ? 32.286 -33.890 67.534 1.00 19.42 316 GLY A N 1
ATOM 2356 C CA . GLY A 1 316 ? 31.669 -33.876 66.202 1.00 20.19 316 GLY A CA 1
ATOM 2357 C C . GLY A 1 316 ? 30.176 -34.203 66.274 1.00 20.18 316 GLY A C 1
ATOM 2358 O O . GLY A 1 316 ? 29.361 -33.549 65.627 1.00 21.14 316 GLY A O 1
ATOM 2359 N N . GLN A 1 317 ? 29.819 -35.201 67.073 1.00 20.20 317 GLN A N 1
ATOM 2360 C CA . GLN A 1 317 ? 28.411 -35.557 67.246 1.00 20.34 317 GLN A CA 1
ATOM 2361 C C . GLN A 1 317 ? 27.640 -34.428 67.949 1.00 20.16 317 GLN A C 1
ATOM 2362 O O . GLN A 1 317 ? 26.541 -34.072 67.534 1.00 21.14 317 GLN A O 1
ATOM 2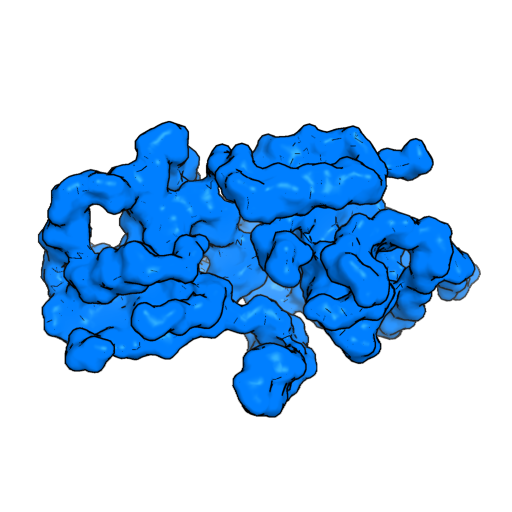368 N N . LEU A 1 318 ? 28.224 -33.856 68.997 1.00 19.83 318 LEU A N 1
ATOM 2369 C CA . LEU A 1 318 ? 27.569 -32.764 69.729 1.00 20.44 318 LEU A CA 1
ATOM 2370 C C . LEU A 1 318 ? 27.331 -31.555 68.826 1.00 20.64 318 LEU A C 1
ATOM 2371 O O . LEU A 1 318 ? 26.276 -30.934 68.886 1.00 21.50 318 LEU A O 1
ATOM 2376 N N . VAL A 1 319 ? 28.307 -31.224 67.983 1.00 20.36 319 VAL A N 1
ATOM 2377 C CA . VAL A 1 319 ? 28.125 -30.150 66.996 1.00 20.50 319 VAL A CA 1
ATOM 2378 C C . VAL A 1 319 ? 26.988 -30.486 65.995 1.00 22.04 319 VAL A C 1
ATOM 2379 O O . VAL A 1 319 ? 26.102 -29.649 65.733 1.00 21.79 319 VAL A O 1
ATOM 2383 N N . GLU A 1 320 ? 27.010 -31.712 65.479 1.00 23.19 320 GLU A N 1
ATOM 2384 C CA . GLU A 1 320 ? 25.966 -32.238 64.589 1.00 25.80 320 GLU A CA 1
ATOM 2385 C C . GLU A 1 320 ? 24.585 -32.101 65.240 1.00 25.99 320 GLU A C 1
ATOM 2386 O O . GLU A 1 320 ? 23.626 -31.700 64.596 1.00 27.17 320 GLU A O 1
ATOM 2392 N N . ASP A 1 321 ? 24.500 -32.415 66.527 1.00 26.35 321 ASP A N 1
ATOM 2393 C CA . ASP A 1 321 ? 23.226 -32.412 67.230 1.00 27.02 321 ASP A CA 1
ATOM 2394 C C . ASP A 1 321 ? 22.814 -31.034 67.750 1.00 26.59 321 ASP A C 1
ATOM 2395 O O . ASP A 1 321 ? 21.759 -30.913 68.357 1.00 27.54 321 ASP A O 1
ATOM 2400 N N . GLY A 1 322 ? 23.637 -30.006 67.523 1.00 25.76 322 GLY A N 1
ATOM 2401 C CA . GLY A 1 322 ? 23.326 -28.645 67.967 1.00 25.10 322 GLY A CA 1
ATOM 2402 C C . GLY A 1 322 ? 23.555 -28.395 69.464 1.00 25.05 322 GLY A C 1
ATOM 2403 O O . GLY A 1 322 ? 23.083 -27.389 70.018 1.00 25.78 322 GLY A O 1
ATOM 2404 N N . ARG A 1 323 ? 24.289 -29.307 70.105 1.00 24.32 323 ARG A N 1
ATOM 2405 C CA . ARG A 1 323 ? 24.609 -29.249 71.542 1.00 24.07 323 ARG A CA 1
ATOM 2406 C C . ARG A 1 323 ? 25.901 -28.514 71.854 1.00 23.04 323 ARG A C 1
ATOM 2407 O O . ARG A 1 323 ? 26.189 -28.211 73.027 1.00 23.76 323 ARG A O 1
ATOM 2415 N N . LEU A 1 324 ? 26.679 -28.221 70.819 1.00 21.60 324 LEU A N 1
ATOM 2416 C CA . LEU A 1 324 ? 27.877 -27.414 70.982 1.00 21.27 324 LEU A CA 1
ATOM 2417 C C . LEU A 1 324 ? 27.906 -26.373 69.876 1.00 21.22 324 LEU A C 1
ATOM 2418 O O . LEU A 1 324 ? 27.949 -26.717 68.684 1.00 21.53 324 LEU A O 1
ATOM 2423 N N . VAL A 1 325 ? 27.821 -25.104 70.272 1.00 19.97 325 VAL A N 1
ATOM 2424 C CA . VAL A 1 325 ? 27.763 -24.011 69.310 1.00 19.67 325 VAL A CA 1
ATOM 2425 C C . VAL A 1 325 ? 29.044 -23.185 69.281 1.00 18.65 325 VAL A C 1
ATOM 2426 O O . VAL A 1 325 ? 29.715 -23.013 70.302 1.00 18.33 325 VAL A O 1
ATOM 2430 N N . HIS A 1 326 ? 29.345 -22.639 68.102 1.00 17.75 326 HIS A N 1
ATOM 2431 C CA . HIS A 1 326 ? 30.532 -21.819 67.899 1.00 17.81 326 HIS A CA 1
ATOM 2432 C C . HIS A 1 326 ? 30.499 -20.494 68.668 1.00 17.30 326 HIS A C 1
ATOM 2433 O O . HIS A 1 326 ? 29.426 -19.992 68.986 1.00 18.32 326 HIS A O 1
ATOM 2440 N N . HIS A 1 327 ? 31.679 -19.924 68.918 1.00 16.55 327 HIS A N 1
ATOM 2441 C CA . HIS A 1 327 ? 31.815 -18.601 69.537 1.00 16.82 327 HIS A CA 1
ATOM 2442 C C . HIS A 1 327 ? 31.233 -17.604 68.533 1.00 16.87 327 HIS A C 1
ATOM 2443 O O . HIS A 1 327 ? 31.231 -17.889 67.322 1.00 16.28 327 HIS A O 1
ATOM 2450 N N . PRO A 1 328 ? 30.727 -16.439 68.993 1.00 17.68 328 PRO A N 1
ATOM 2451 C CA . PRO A 1 328 ? 30.177 -15.502 67.992 1.00 18.26 328 PRO A CA 1
ATOM 2452 C C . PRO A 1 328 ? 31.219 -15.069 66.969 1.00 18.86 328 PRO A C 1
ATOM 2453 O O . PRO A 1 328 ? 32.393 -14.924 67.313 1.00 19.50 328 PRO A O 1
ATOM 2457 N N . LEU A 1 329 ? 30.779 -14.863 65.723 1.00 20.50 329 LEU A N 1
ATOM 2458 C CA . LEU A 1 329 ? 31.684 -14.649 64.590 1.00 21.60 329 LEU A CA 1
ATOM 2459 C C . LEU A 1 329 ? 31.832 -13.183 64.193 1.00 22.49 329 LEU A C 1
ATOM 2460 O O . LEU A 1 329 ? 30.858 -12.414 64.226 1.00 22.53 329 LEU A O 1
ATOM 2465 N N . ARG A 1 330 ? 33.067 -12.806 63.870 1.00 23.21 330 ARG A N 1
ATOM 2466 C CA . ARG A 1 330 ? 33.357 -11.604 63.104 1.00 24.38 330 ARG A CA 1
ATOM 2467 C C . ARG A 1 330 ? 34.008 -12.081 61.816 1.00 24.20 330 ARG A C 1
ATOM 2468 O O . ARG A 1 330 ? 35.187 -12.447 61.809 1.00 23.92 330 ARG A O 1
ATOM 2476 N N . VAL A 1 331 ? 33.217 -12.094 60.746 1.00 25.07 331 VAL A N 1
ATOM 2477 C CA . VAL A 1 331 ? 33.645 -12.627 59.449 1.00 25.71 331 VAL A CA 1
ATOM 2478 C C . VAL A 1 331 ? 34.195 -11.544 58.513 1.00 27.18 331 VAL A C 1
ATOM 2479 O O . VAL A 1 331 ? 33.561 -10.503 58.295 1.00 27.60 331 VAL A O 1
ATOM 2483 N N . VAL A 1 332 ? 35.381 -11.806 57.971 1.00 28.00 332 VAL A N 1
ATOM 2484 C CA . VAL A 1 332 ? 36.016 -10.960 56.963 1.00 29.03 332 VAL A CA 1
ATOM 2485 C C . VAL A 1 332 ? 36.123 -11.791 55.683 1.00 30.05 332 VAL A C 1
ATOM 2486 O O . VAL A 1 332 ? 36.587 -12.942 55.723 1.00 28.79 332 VAL A O 1
ATOM 2490 N N . GLN A 1 333 ? 35.661 -11.215 54.566 1.00 31.21 333 GLN A N 1
ATOM 2491 C CA . GLN A 1 333 ? 35.827 -11.790 53.229 1.00 32.85 333 GLN A CA 1
ATOM 2492 C C . GLN A 1 333 ? 37.138 -11.230 52.690 1.00 32.97 333 GLN A C 1
ATOM 2493 O O . GLN A 1 333 ? 37.340 -10.017 52.664 1.00 33.37 333 GLN A O 1
ATOM 2499 N N . GLY A 1 334 ? 38.035 -12.110 52.273 1.00 32.76 334 GLY A N 1
ATOM 2500 C CA . GLY A 1 334 ? 39.351 -11.665 51.844 1.00 31.83 334 GLY A CA 1
ATOM 2501 C C . GLY A 1 334 ? 40.313 -12.777 51.517 1.00 31.04 334 GLY A C 1
ATOM 2502 O O . GLY A 1 334 ? 39.924 -13.935 51.349 1.00 31.45 334 GLY A O 1
ATOM 2503 N N . GLY A 1 335 ? 41.574 -12.403 51.405 1.00 30.41 335 GLY A N 1
ATOM 2504 C CA . GLY A 1 335 ? 42.642 -13.338 51.105 1.00 29.64 335 GLY A CA 1
ATOM 2505 C C . GLY A 1 335 ? 43.635 -13.348 52.245 1.00 29.01 335 GLY A C 1
ATOM 2506 O O . GLY A 1 335 ? 43.294 -13.012 53.397 1.00 28.34 335 GLY A O 1
ATOM 2507 N N . PHE A 1 336 ? 44.873 -13.712 51.932 1.00 28.30 336 PHE A N 1
ATOM 2508 C CA . PHE A 1 336 ? 45.872 -13.912 52.974 1.00 28.23 336 PHE A CA 1
ATOM 2509 C C . PHE A 1 336 ? 46.347 -12.666 53.699 1.00 28.51 336 PHE A C 1
ATOM 2510 O O . PHE A 1 336 ? 46.737 -12.738 54.860 1.00 28.61 336 PHE A O 1
ATOM 2518 N N . ASP A 1 337 ? 46.297 -11.514 53.039 1.00 28.99 337 ASP A N 1
ATOM 2519 C CA . ASP A 1 337 ? 46.650 -10.291 53.742 1.00 29.61 337 ASP A CA 1
ATOM 2520 C C . ASP A 1 337 ? 45.610 -9.989 54.822 1.00 28.29 337 ASP A C 1
ATOM 2521 O O . ASP A 1 337 ? 45.945 -9.448 55.868 1.00 28.44 337 ASP A O 1
ATOM 2526 N N . HIS A 1 338 ? 44.360 -10.365 54.574 1.00 27.30 338 HIS A N 1
ATOM 2527 C CA . HIS A 1 338 ? 43.311 -10.244 55.593 1.00 27.25 338 HIS A CA 1
ATOM 2528 C C . HIS A 1 338 ? 43.584 -11.104 56.854 1.00 26.29 338 HIS A C 1
ATOM 2529 O O . HIS A 1 338 ? 43.233 -10.694 57.978 1.00 26.06 338 HIS A O 1
ATOM 2536 N N . ILE A 1 339 ? 44.211 -12.271 56.678 1.00 25.17 339 ILE A N 1
ATOM 2537 C CA . ILE A 1 339 ? 44.622 -13.110 57.828 1.00 24.41 339 ILE A CA 1
ATOM 2538 C C . ILE A 1 339 ? 45.692 -12.389 58.640 1.00 25.03 339 ILE A C 1
ATOM 2539 O O . ILE A 1 339 ? 45.608 -12.316 59.879 1.00 24.18 339 ILE A O 1
ATOM 2544 N N . LYS A 1 340 ? 46.683 -11.833 57.937 1.00 24.97 340 LYS A N 1
ATOM 2545 C CA . LYS A 1 340 ? 47.764 -11.069 58.562 1.00 26.55 340 LYS A CA 1
ATOM 2546 C C . LYS A 1 340 ? 47.186 -9.914 59.377 1.00 26.72 340 LYS A C 1
ATOM 2547 O O . LYS A 1 340 ? 47.620 -9.673 60.518 1.00 26.78 340 LYS A O 1
ATOM 2553 N N . GLN A 1 341 ? 46.196 -9.234 58.787 1.00 27.70 341 GLN A N 1
ATOM 2554 C CA . GLN A 1 341 ? 45.507 -8.100 59.409 1.00 29.68 341 GLN A CA 1
ATOM 2555 C C . GLN A 1 341 ? 44.699 -8.558 60.626 1.00 28.86 341 GLN A C 1
ATOM 2556 O O . GLN A 1 341 ? 44.676 -7.873 61.662 1.00 29.27 341 GLN A O 1
ATOM 2562 N N . GLY A 1 342 ? 44.054 -9.718 60.491 1.00 27.74 342 GLY A N 1
ATOM 2563 C CA . GLY A 1 342 ? 43.273 -10.335 61.563 1.00 26.79 342 GLY A CA 1
ATOM 2564 C C . GLY A 1 342 ? 44.145 -10.678 62.755 1.00 26.07 342 GLY A C 1
ATOM 2565 O O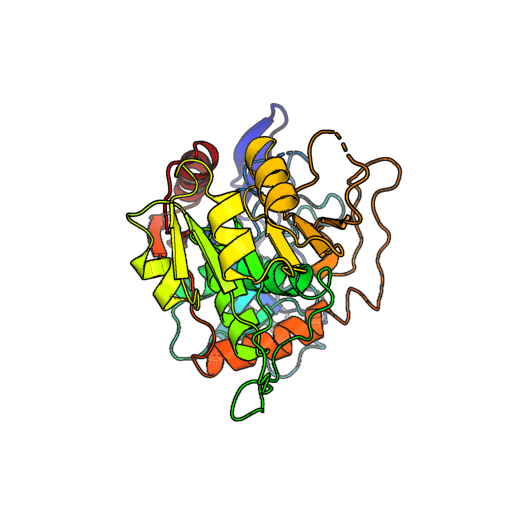 . GLY A 1 342 ? 43.755 -10.443 63.910 1.00 25.77 342 GLY A O 1
ATOM 2566 N N . MET A 1 343 ? 45.336 -11.214 62.481 1.00 25.19 343 MET A N 1
ATOM 2567 C CA . MET A 1 343 ? 46.286 -11.563 63.529 1.00 25.13 343 MET A CA 1
ATOM 2568 C C . MET A 1 343 ? 46.701 -10.364 64.365 1.00 26.27 343 MET A C 1
ATOM 2569 O O . MET A 1 343 ? 46.912 -10.481 65.573 1.00 26.03 343 MET A O 1
ATOM 2574 N N . GLU A 1 344 ? 46.845 -9.215 63.708 1.00 26.94 344 GLU A N 1
ATOM 2575 C CA . GLU A 1 344 ? 47.199 -7.988 64.413 1.00 28.46 344 GLU A CA 1
ATOM 2576 C C . GLU A 1 344 ? 46.082 -7.491 65.326 1.00 28.12 344 GLU A C 1
ATOM 2577 O O . GLU A 1 344 ? 46.343 -7.000 66.419 1.00 28.54 344 GLU A O 1
ATOM 2583 N N . LEU A 1 345 ? 44.845 -7.617 64.870 1.00 28.83 345 LEU A N 1
ATOM 2584 C CA . LEU A 1 345 ? 43.691 -7.202 65.657 1.00 30.09 345 LEU A CA 1
ATOM 2585 C C . LEU A 1 345 ? 43.658 -8.081 66.912 1.00 29.52 345 LEU A C 1
ATOM 2586 O O . LEU A 1 345 ? 43.418 -7.600 68.032 1.00 29.41 345 LEU A O 1
ATOM 2591 N N . VAL A 1 346 ? 43.960 -9.363 66.723 1.00 28.48 346 VAL A N 1
ATOM 2592 C CA . VAL A 1 346 ? 43.938 -10.322 67.820 1.00 28.40 346 VAL A CA 1
ATOM 2593 C C . VAL A 1 346 ? 45.100 -10.118 68.795 1.00 29.06 346 VAL A C 1
ATOM 2594 O O . VAL A 1 346 ? 44.894 -10.130 70.014 1.00 28.90 346 VAL A O 1
ATOM 2598 N N . ARG A 1 347 ? 46.306 -9.926 68.257 1.00 29.59 347 ARG A N 1
ATOM 2599 C CA . ARG A 1 347 ? 47.494 -9.692 69.073 1.00 30.62 347 ARG A CA 1
ATOM 2600 C C . ARG A 1 347 ? 47.332 -8.490 70.011 1.00 31.30 347 ARG A C 1
ATOM 2601 O O . ARG A 1 347 ? 47.831 -8.514 71.136 1.00 31.35 347 ARG A O 1
ATOM 2609 N N . LYS A 1 348 ? 46.665 -7.441 69.523 1.00 32.08 348 LYS A N 1
ATOM 2610 C CA . LYS A 1 348 ? 46.523 -6.179 70.258 1.00 33.45 348 LYS A CA 1
ATOM 2611 C C . LYS A 1 348 ? 45.391 -6.242 71.266 1.00 33.83 348 LYS A C 1
ATOM 2612 O O . LYS A 1 348 ? 45.047 -5.229 71.878 1.00 34.20 348 LYS A O 1
ATOM 2618 N N . GLY A 1 349 ? 44.806 -7.429 71.423 1.00 34.49 349 GLY A N 1
ATOM 2619 C CA . GLY A 1 349 ? 43.634 -7.618 72.291 1.00 35.29 349 GLY A CA 1
ATOM 2620 C C . GLY A 1 349 ? 42.424 -6.793 71.893 1.00 35.23 349 GLY A C 1
ATOM 2621 O O . GLY A 1 349 ? 41.695 -6.298 72.758 1.00 36.08 349 GLY A O 1
ATOM 2622 N N . GLU A 1 350 ? 42.188 -6.648 70.594 1.00 35.20 350 GLU A N 1
ATOM 2623 C CA . GLU A 1 350 ? 41.128 -5.761 70.107 1.00 35.73 350 GLU A CA 1
ATOM 2624 C C . GLU A 1 350 ? 39.782 -6.434 69.853 1.00 34.21 350 GLU A C 1
ATOM 2625 O O . GLU A 1 350 ? 38.815 -5.768 69.488 1.00 34.81 350 GLU A O 1
ATOM 2631 N N . LEU A 1 351 ? 39.714 -7.747 70.054 1.00 32.28 351 LEU A N 1
ATOM 2632 C CA . LEU A 1 351 ? 38.459 -8.478 69.916 1.00 30.57 351 LEU A CA 1
ATOM 2633 C C . LEU A 1 351 ? 37.914 -8.832 71.302 1.00 29.10 351 LEU A C 1
ATOM 2634 O O . LEU A 1 351 ? 38.652 -9.319 72.179 1.00 29.46 351 LEU A O 1
ATOM 2639 N N . SER A 1 352 ? 36.623 -8.584 71.480 1.00 26.41 352 SER A N 1
ATOM 2640 C CA . SER A 1 352 ? 35.905 -8.966 72.686 1.00 24.57 352 SER A CA 1
ATOM 2641 C C . SER A 1 352 ? 34.618 -9.730 72.358 1.00 23.44 352 SER A C 1
ATOM 2642 O O . SER A 1 352 ? 33.741 -9.221 71.665 1.00 23.96 352 SER A O 1
ATOM 2645 N N . GLY A 1 353 ? 34.531 -10.962 72.848 1.00 22.05 353 GLY A N 1
ATOM 2646 C CA . GLY A 1 353 ? 33.342 -11.800 72.677 1.00 21.28 353 GLY A CA 1
ATOM 2647 C C . GLY A 1 353 ? 33.078 -12.240 71.249 1.00 20.05 353 GLY A C 1
ATOM 2648 O O . GLY A 1 353 ? 31.931 -12.506 70.881 1.00 19.25 353 GLY A O 1
ATOM 2649 N N . GLU A 1 354 ? 34.132 -12.274 70.428 1.00 19.71 354 GLU A N 1
ATOM 2650 C CA . GLU A 1 354 ? 34.007 -12.712 69.032 1.00 19.45 354 GLU A CA 1
ATOM 2651 C C . GLU A 1 354 ? 35.262 -13.413 68.573 1.00 18.40 354 GLU A C 1
ATOM 2652 O O . GLU A 1 354 ? 36.350 -13.184 69.110 1.00 17.98 354 GLU A O 1
ATOM 2658 N N . LYS A 1 355 ? 35.094 -14.226 67.539 1.00 18.39 355 LYS A N 1
ATOM 2659 C CA . LYS A 1 355 ? 36.165 -14.973 66.892 1.00 18.35 355 LYS A CA 1
ATOM 2660 C C . LYS A 1 355 ? 36.373 -14.361 65.497 1.00 17.87 355 LYS A C 1
ATOM 2661 O O . LYS A 1 355 ? 35.413 -14.246 64.752 1.00 19.27 355 LYS A O 1
ATOM 2667 N N . LEU A 1 356 ? 37.601 -14.025 65.133 1.00 17.47 356 LEU A N 1
ATOM 2668 C CA . LEU A 1 356 ? 37.872 -13.501 63.774 1.00 18.65 356 LEU A CA 1
ATOM 2669 C C . LEU A 1 356 ? 37.971 -14.705 62.811 1.00 18.92 356 LEU A C 1
ATOM 2670 O O . LEU A 1 356 ? 38.776 -15.614 63.018 1.00 18.74 356 LEU A O 1
ATOM 2675 N N . VAL A 1 357 ? 37.105 -14.730 61.809 1.00 19.14 357 VAL A N 1
ATOM 2676 C CA . VAL A 1 357 ? 37.142 -15.774 60.786 1.00 19.58 357 VAL A CA 1
ATOM 2677 C C . VAL A 1 357 ? 37.357 -15.097 59.436 1.00 20.59 357 VAL A C 1
ATOM 2678 O O . VAL A 1 357 ? 36.726 -14.092 59.167 1.00 20.13 357 VAL A O 1
ATOM 2682 N N . VAL A 1 358 ? 38.249 -15.644 58.606 1.00 21.47 358 VAL A N 1
ATOM 2683 C CA . VAL A 1 358 ? 38.422 -15.117 57.236 1.00 23.43 358 VAL A CA 1
ATOM 2684 C C . VAL A 1 358 ? 37.886 -16.137 56.258 1.00 24.75 358 VAL A C 1
ATOM 2685 O O . VAL A 1 358 ? 38.319 -17.290 56.276 1.00 24.60 358 VAL A O 1
ATOM 2689 N N . ARG A 1 359 ? 36.928 -15.724 55.427 1.00 26.71 359 ARG A N 1
ATOM 2690 C CA . ARG A 1 359 ? 36.416 -16.550 54.344 1.00 28.81 359 ARG A CA 1
ATOM 2691 C C . ARG A 1 359 ? 37.277 -16.258 53.118 1.00 30.55 359 ARG A C 1
ATOM 2692 O O . ARG A 1 359 ? 37.310 -15.118 52.643 1.00 30.04 359 ARG A O 1
ATOM 2700 N N . LEU A 1 360 ? 37.979 -17.285 52.630 1.00 32.57 360 LEU A N 1
ATOM 2701 C CA . LEU A 1 360 ? 38.939 -17.123 51.537 1.00 35.53 360 LEU A CA 1
ATOM 2702 C C . LEU A 1 360 ? 38.249 -16.991 50.189 1.00 38.28 360 LEU A C 1
ATOM 2703 O O . LEU A 1 360 ? 37.414 -17.812 49.835 1.00 38.17 360 LEU A O 1
ATOM 2708 N N . GLU A 1 361 ? 38.610 -15.958 49.440 1.00 41.81 361 GLU A N 1
ATOM 2709 C CA . GLU A 1 361 ? 38.077 -15.789 48.089 1.00 45.52 361 GLU A CA 1
ATOM 2710 C C . GLU A 1 361 ? 38.993 -16.464 47.075 1.00 47.23 361 GLU A C 1
ATOM 2711 O O . GLU A 1 361 ? 40.202 -16.223 47.060 1.00 48.05 361 GLU A O 1
ATOM 2717 N N . GLY A 1 362 ? 38.419 -17.327 46.245 1.00 49.26 362 GLY A N 1
ATOM 2718 C CA . GLY A 1 362 ? 39.180 -18.009 45.208 1.00 51.38 362 GLY A CA 1
ATOM 2719 C C . GLY A 1 362 ? 38.654 -17.631 43.835 1.00 53.19 362 GLY A C 1
ATOM 2720 O O . GLY A 1 362 ? 37.606 -18.140 43.421 1.00 53.87 362 GLY A O 1
ATOM 2721 N N . PRO A 1 363 ? 39.374 -16.748 43.108 1.00 54.10 363 PRO A N 1
ATOM 2722 C CA . PRO A 1 363 ? 40.645 -16.141 43.497 1.00 54.66 363 PRO A CA 1
ATOM 2723 C C . PRO A 1 363 ? 40.463 -14.793 44.198 1.00 55.07 363 PRO A C 1
ATOM 2724 O O . PRO A 1 363 ? 39.489 -14.069 43.961 1.00 55.20 363 PRO A O 1
#

Foldseek 3Di:
DDDDDDQAWWAWAAAPVRDIDTDGGAGADDAALAKFKWQWFKAFADLVQLPHDGQAGTGFWTKGFTCGHHNPDDPDDGGFIKIFTWDGRDPVCSNAHRRIRMHIHAQLRMDTAAPPDDRQFRSLPRLLLLLLLLQCVQQVADWADLPDPAADDDPQAQEAEEEALLDQNNLQNLLRCRRNRHAYAYEDDPVCQVVSVVSGHPYYYHLPDPPVLVVLCVVNVLAHAHYEYAPAAPSSVVSRLSNHHPVEHEYEYADDHDDDPGRYHYYYDDRVLLCQCFDVPDPDVGGHRDVVSSVSNNVSSVSVNSCVNVVSGGGFAEDEAEEASVVNVVVNVCVNVVNDTRYIYMYGYDDD

InterPro domains:
  IPR011032 GroES-like superfamily [SSF50129] (9-145)
  IPR013154 Alcohol dehydrogenase-like, N-terminal [PF08240] (36-122)
  IPR020843 Enoylreductase domain [SM00829] (19-358)
  IPR036291 NAD(P)-binding domain superfamily [SSF51735] (125-275)
  IPR047122 Trans-enoyl reductase-like [PTHR45348] (10-361)
  IPR047122 Trans-enoyl reductase-like [cd08249] (12-360)

B-factor: mean 24.82, std 9.65, range [10.41, 63.72]

CATH classification: 3.90.180.10 (+1 more: 3.40.50.720)

Radius of gyration: 20.14 Å; Cα contacts (8 Å, |Δi|>4): 856; chains: 1; bounding box: 45×41×63 Å

GO terms:
  GO:0004318 enoyl-[acyl-carrier-protein] reductase (NADH) activity (F, IDA)
  GO:0070402 NADPH binding (F, IDA)
  GO:0016491 oxidoreductase activity (F, IDA)
  GO:0030639 polyketide biosynthetic process (P, IDA)
  GO:0050637 lovastatin nonaketide synthase activity (F, EXP)
  GO:0140735 lovastatin biosynthetic process (P, IDA)

Solvent-accessible surface area: 16340 Å² total; per-residue (Å²): 204,114,68,141,37,42,134,96,6,21,0,0,0,14,21,98,141,117,89,38,32,49,68,95,56,0,58,20,2,163,47,49,162,69,12,0,0,0,101,7,23,0,0,0,3,12,88,77,5,36,134,105,42,54,92,0,0,7,0,24,0,0,0,0,19,1,36,6,43,4,83,95,17,103,166,24,114,97,47,16,63,0,1,0,2,2,13,33,35,26,77,223,28,56,37,28,0,0,0,0,72,48,0,1,1,12,24,80,3,25,20,101,12,9,204,73,33,43,25,22,53,0,0,5,1,0,18,6,0,7,28,0,0,15,0,0,93,58,5,60,8,80,38,4,56,40,97,42,146,131,61,76,115,77,121,165,59,41,38,0,0,0,15,6,0,20,33,27,22,0,0,3,0,0,20,0,0,82,47,3,12,21,32,0,1,0,0,6,22,68,131,10,57,120,25,0,97,79,34,14,4,81,64,11,39,36,88,142,40,124,127,10,14,83,65,0,62,81,69,4,156,36,78,2,102,48,0,0,0,15,73,15,56,88,109,0,25,92,24,0,34,38,0,1,0,191,55,2,12,35,0,0,0,29,72,59,64,60,218,137,238,67,145,22,89,58,51,54,10,4,42,32,9,4,10,8,88,12,23,111,131,42,88,117,220,17,100,107,42,28,110,122,34,68,63,32,0,46,45,0,3,142,26,0,14,75,0,4,94,70,53,99,4,62,37,4,40,45,96,58,46,121,0,19,20,74,63,0,81,101,4,7,66,53,19,131,118,64,107,38,59,11,59,11,2,0,0,74,21,108,82,164